Protein AF-A0A5N3WWM7-F1 (afdb_monomer_lite)

Foldseek 3Di:
DLVVLVVVLVVVVCVVDPDDPDQWDWDKDWDDDPDDDTWIWIQTRQFDIDIDTDDDPVCCCPQQHPNVLVSLLSVVCVVPDPVLSVQLVLLVVLCVVLCVVVVCVVVVNGSNNVSVVSSVDGPDPVVLQVSLVSVLVVCVVPPPVLVVQLVVLVVVLVVCVVVSHDRPNSVSSNVSSVVSVVVCVVCVPVPDDDDDPPDVVPPDDDD

Sequence (207 aa):
NVVSMLQEFWESKQQQRAAFPSEGVVVYESLPSPGPPYVSYVTLPGGSCFGNFQGTLDDADDPSTSIGAYHYMLESNMGKTMLEFQELMTIFQLLHWNGSLKALRETKCSRQEVISYYSQYSLDEKMRSHMALDWIMKERESPGILSQELRMALRELEEARKAGQELRFYKEKKEILSLALTQIYSDPDASSPSDDQLSLTALCGYH

Radius of gyration: 19.68 Å; chains: 1; bounding box: 56×41×44 Å

pLDDT: mean 71.53, std 20.69, range [32.94, 97.88]

InterPro domains:
  IPR029270 Limb expression 1 [PF14954] (53-183)
  IPR051436 Autophagy-related EPG5 [PTHR31139] (102-173)

Organism: Muntiacus muntjak (NCBI:txid9888)

Structure (mmCIF, N/CA/C/O backbone):
data_AF-A0A5N3WWM7-F1
#
_entry.id   AF-A0A5N3WWM7-F1
#
loop_
_atom_site.group_PDB
_atom_site.id
_atom_site.type_symbol
_atom_site.label_atom_id
_atom_site.label_alt_id
_atom_site.label_comp_id
_atom_site.label_asym_id
_atom_site.label_entity_id
_atom_site.label_seq_id
_atom_site.pdbx_PDB_ins_code
_atom_site.Cartn_x
_atom_site.Cartn_y
_atom_site.Cartn_z
_atom_site.occupancy
_atom_site.B_iso_or_equiv
_atom_site.auth_seq_id
_atom_site.auth_comp_id
_atom_site.auth_asym_id
_atom_site.auth_atom_id
_atom_site.pdbx_PDB_model_num
ATOM 1 N N . ASN A 1 1 ? -12.058 -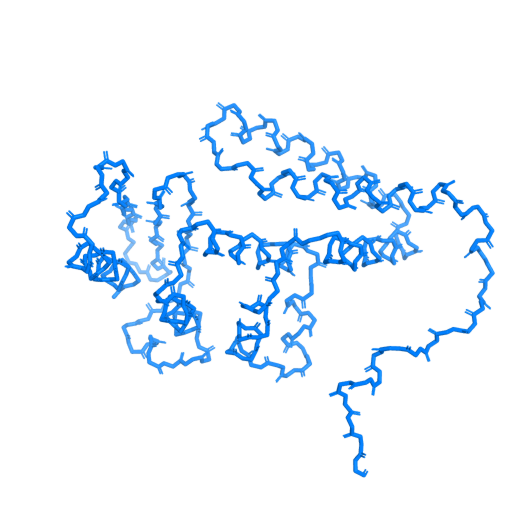13.410 20.175 1.00 45.31 1 ASN A N 1
ATOM 2 C CA . ASN A 1 1 ? -11.862 -13.622 18.719 1.00 45.31 1 ASN A CA 1
ATOM 3 C C . ASN A 1 1 ? -11.835 -12.233 18.083 1.00 45.31 1 ASN A C 1
ATOM 5 O O . ASN A 1 1 ? -12.602 -11.395 18.535 1.00 45.31 1 ASN A O 1
ATOM 9 N N . VAL A 1 2 ? -10.965 -11.977 17.096 1.00 41.69 2 VAL A N 1
ATOM 10 C CA . VAL A 1 2 ? -10.878 -10.725 16.306 1.00 41.69 2 VAL A CA 1
ATOM 11 C C . VAL A 1 2 ? -12.256 -10.202 15.880 1.00 41.69 2 VAL A C 1
ATOM 13 O O . VAL A 1 2 ? -12.504 -9.006 15.963 1.00 41.69 2 VAL A O 1
ATOM 16 N N . VAL A 1 3 ? -13.175 -11.108 15.531 1.00 43.03 3 VAL A N 1
ATOM 17 C CA . VAL A 1 3 ? -14.586 -10.811 15.226 1.00 43.03 3 VAL A CA 1
ATOM 18 C C . VAL A 1 3 ? -15.291 -10.064 16.366 1.00 43.03 3 VAL A C 1
ATOM 20 O O . VAL A 1 3 ? -15.907 -9.032 16.136 1.00 43.03 3 VAL A O 1
ATOM 23 N N . SER A 1 4 ? -15.164 -10.548 17.604 1.00 46.22 4 SER A N 1
ATOM 24 C CA . SER A 1 4 ? -15.784 -9.934 18.785 1.00 46.22 4 SER A CA 1
ATOM 25 C C . SER A 1 4 ? -15.162 -8.577 19.116 1.00 46.22 4 SER A C 1
ATOM 27 O O . SER A 1 4 ? -15.895 -7.634 19.366 1.00 46.22 4 SER A O 1
ATOM 29 N N . MET A 1 5 ? -13.832 -8.449 19.030 1.00 51.53 5 MET A N 1
ATOM 30 C CA . MET A 1 5 ? -13.138 -7.175 19.281 1.00 51.53 5 MET A CA 1
ATOM 31 C C . MET A 1 5 ? -13.519 -6.101 18.259 1.00 51.53 5 MET A C 1
ATOM 33 O O . MET A 1 5 ? -13.744 -4.947 18.610 1.00 51.53 5 MET A O 1
ATOM 37 N N . LEU A 1 6 ? -13.624 -6.475 16.983 1.00 50.16 6 LEU A N 1
ATOM 38 C CA . LEU A 1 6 ? -14.085 -5.565 15.940 1.00 50.16 6 LEU A CA 1
ATOM 39 C C . LEU A 1 6 ? -15.556 -5.202 16.122 1.00 50.16 6 LEU A C 1
ATOM 41 O O . LEU A 1 6 ? -15.932 -4.058 15.877 1.00 50.16 6 LEU A O 1
ATOM 45 N N . GLN A 1 7 ? -16.387 -6.151 16.551 1.00 51.78 7 GLN A N 1
ATOM 46 C CA . GLN A 1 7 ? -17.800 -5.900 16.781 1.00 51.78 7 GLN A CA 1
ATOM 47 C C . GLN A 1 7 ? -17.996 -4.948 17.962 1.00 51.78 7 GLN A C 1
ATOM 49 O O . GLN A 1 7 ? -18.671 -3.938 17.799 1.00 51.78 7 GLN A O 1
ATOM 54 N N . GLU A 1 8 ? -17.304 -5.175 19.075 1.00 56.06 8 GLU A N 1
ATOM 55 C CA . GLU A 1 8 ? -17.278 -4.269 20.227 1.00 56.06 8 GLU A CA 1
ATOM 56 C C . GLU A 1 8 ? -16.712 -2.886 19.864 1.00 56.06 8 GLU A C 1
ATOM 58 O O . GLU A 1 8 ? -17.274 -1.864 20.257 1.00 56.06 8 GLU A O 1
ATOM 63 N N . PHE A 1 9 ? -15.647 -2.816 19.057 1.00 55.66 9 PHE A N 1
ATOM 64 C CA . PHE A 1 9 ? -15.095 -1.551 18.560 1.00 55.66 9 PHE A CA 1
ATOM 65 C C . PHE A 1 9 ? -16.120 -0.765 17.728 1.00 55.66 9 PHE A C 1
ATOM 67 O O . PHE A 1 9 ? -16.287 0.446 17.911 1.00 55.66 9 PHE A O 1
ATOM 74 N N . TRP A 1 10 ? -16.826 -1.444 16.821 1.00 56.84 10 TRP A N 1
ATOM 75 C CA . TRP A 1 10 ? -17.832 -0.820 15.964 1.00 56.84 10 TRP A CA 1
ATOM 76 C C . TRP A 1 10 ? -19.102 -0.432 16.721 1.00 56.84 10 TRP A C 1
ATOM 78 O O . TRP A 1 10 ? -19.627 0.659 16.494 1.00 56.84 10 TRP A O 1
ATOM 88 N N . GLU A 1 11 ? -19.557 -1.261 17.656 1.00 59.88 11 GLU A N 1
ATOM 89 C CA . GLU A 1 11 ? -20.667 -0.955 18.562 1.00 59.88 11 GLU A CA 1
ATOM 90 C C . GLU A 1 11 ? -20.317 0.244 19.460 1.00 59.88 11 GLU A C 1
ATOM 92 O O . GLU A 1 11 ? -21.093 1.195 19.547 1.00 59.88 11 GLU A O 1
ATOM 97 N N . SER A 1 12 ? -19.093 0.301 19.998 1.00 57.66 12 SER A N 1
ATOM 98 C CA . SER A 1 12 ? -18.575 1.442 20.767 1.00 57.66 12 SER A CA 1
ATOM 99 C C . SER A 1 12 ? -18.510 2.733 19.935 1.00 57.66 12 SER A C 1
ATOM 101 O O . SER A 1 12 ? -18.928 3.802 20.392 1.00 57.66 12 SER A O 1
ATOM 103 N N . LYS A 1 13 ? -18.080 2.652 18.666 1.00 53.47 13 LYS A N 1
ATOM 104 C CA . LYS A 1 13 ? -18.124 3.780 17.714 1.00 53.47 13 LYS A CA 1
ATOM 105 C C . LYS A 1 13 ? -19.557 4.236 17.405 1.00 53.47 13 LYS A C 1
ATOM 107 O O . LYS A 1 13 ? -19.764 5.441 17.251 1.00 53.47 13 LYS A O 1
ATOM 112 N N . GLN A 1 14 ? -20.532 3.324 17.323 1.00 53.78 14 GLN A N 1
ATOM 113 C CA . GLN A 1 14 ? -21.950 3.666 17.138 1.00 53.78 14 GLN A CA 1
ATOM 114 C C . GLN A 1 14 ? -22.548 4.320 18.390 1.00 53.78 14 GLN A C 1
ATOM 116 O O . GLN A 1 14 ? -23.220 5.346 18.277 1.00 53.78 14 GLN A O 1
ATOM 121 N N . GLN A 1 15 ? -22.243 3.801 19.584 1.00 56.59 15 GLN A N 1
ATOM 122 C CA . GLN A 1 15 ? -22.695 4.373 20.857 1.00 56.59 15 GLN A CA 1
ATOM 123 C C . GLN A 1 15 ? -22.191 5.811 21.064 1.00 56.59 15 GLN A C 1
ATOM 125 O O . GLN A 1 15 ? -22.886 6.629 21.662 1.00 56.59 15 GLN A O 1
ATOM 130 N N . GLN A 1 16 ? -21.001 6.139 20.544 1.00 57.16 16 GLN A N 1
ATOM 131 C CA . GLN A 1 16 ? -20.407 7.478 20.634 1.00 57.16 16 GLN A CA 1
ATOM 132 C C . GLN A 1 16 ? -20.908 8.472 19.564 1.00 57.16 16 GLN A C 1
ATOM 134 O O . GLN A 1 16 ? -20.625 9.666 19.670 1.00 57.16 16 GLN A O 1
ATOM 139 N N . ARG A 1 17 ? -21.654 8.037 18.534 1.00 46.12 17 ARG A N 1
ATOM 140 C CA . ARG A 1 17 ? -22.133 8.900 17.434 1.00 46.12 17 ARG A CA 1
ATOM 141 C C . ARG A 1 17 ? -23.603 8.645 17.097 1.00 46.12 17 ARG A C 1
ATOM 143 O O . ARG A 1 17 ? -23.929 7.926 16.160 1.00 46.12 17 ARG A O 1
ATOM 150 N N . ALA A 1 18 ? -24.494 9.374 17.761 1.00 42.41 18 ALA A N 1
ATOM 151 C CA . ALA A 1 18 ? -25.922 9.438 17.436 1.00 42.41 18 ALA A CA 1
ATOM 152 C C . ALA A 1 18 ? -26.265 10.186 16.114 1.00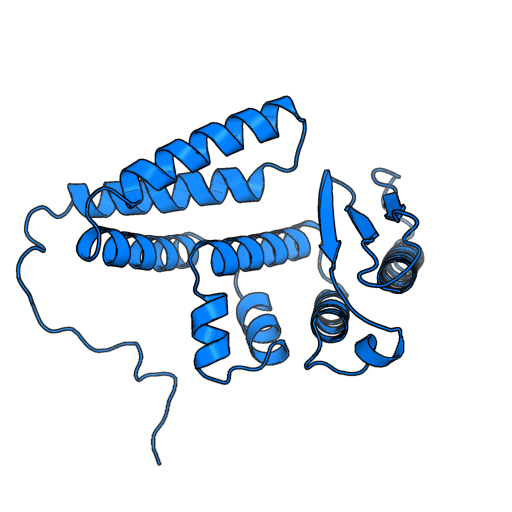 42.41 18 ALA A C 1
ATOM 154 O O . ALA A 1 18 ? -27.336 10.778 16.023 1.00 42.41 18 ALA A O 1
ATOM 155 N N . ALA A 1 19 ? -25.390 10.230 15.093 1.00 40.69 19 ALA A N 1
ATOM 156 C CA . ALA A 1 19 ? -25.634 11.077 13.910 1.00 40.69 19 ALA A CA 1
ATOM 157 C C . ALA A 1 19 ? -24.905 10.688 12.603 1.00 40.69 19 ALA A C 1
ATOM 159 O O . ALA A 1 19 ? -24.470 11.573 11.870 1.00 40.69 19 ALA A O 1
ATOM 160 N N . PHE A 1 20 ? -24.780 9.404 12.259 1.00 39.69 20 PHE A N 1
ATOM 161 C CA . PHE A 1 20 ? -24.487 9.029 10.866 1.00 39.69 20 PHE A CA 1
ATOM 162 C C . PHE A 1 20 ? -25.569 8.070 10.363 1.00 39.69 20 PHE A C 1
ATOM 164 O O . PHE A 1 20 ? -25.796 7.043 11.004 1.00 39.69 20 PHE A O 1
ATOM 171 N N . PRO A 1 21 ? -26.287 8.403 9.274 1.00 38.69 21 PRO A N 1
ATOM 172 C CA . PRO A 1 21 ? -27.286 7.508 8.721 1.00 38.69 21 PRO A CA 1
ATOM 173 C C . PRO A 1 21 ? -26.594 6.239 8.215 1.00 38.69 21 PRO A C 1
ATOM 175 O O . PRO A 1 21 ? -25.541 6.292 7.586 1.00 38.69 21 PRO A O 1
ATOM 178 N N . SER A 1 22 ? -27.200 5.109 8.562 1.00 45.75 22 SER A N 1
ATOM 179 C CA . SER A 1 22 ? -26.831 3.740 8.209 1.00 45.75 22 SER A CA 1
ATOM 180 C C . SER A 1 22 ? -26.354 3.584 6.758 1.00 45.75 22 SER A C 1
ATOM 182 O O . SER A 1 22 ? -27.172 3.407 5.860 1.00 45.75 22 SER A O 1
ATOM 184 N N . GLU A 1 23 ? -25.043 3.508 6.551 1.00 41.09 23 GLU A N 1
ATOM 185 C CA . GLU A 1 23 ? -24.449 2.774 5.432 1.00 41.09 23 GLU A CA 1
ATOM 186 C C . GLU A 1 23 ? -23.206 2.035 5.928 1.00 41.09 23 GLU A C 1
ATOM 188 O O . GLU A 1 23 ? -22.147 2.622 6.143 1.00 41.09 23 GLU A O 1
ATOM 193 N N . GLY A 1 24 ? -23.354 0.724 6.132 1.00 47.50 24 GLY A N 1
ATOM 194 C CA . GLY A 1 24 ? -22.238 -0.175 6.401 1.00 47.50 24 GLY A CA 1
ATOM 195 C C . GLY A 1 24 ? -22.400 -1.007 7.660 1.00 47.50 24 GLY A C 1
ATOM 196 O O . GLY A 1 24 ? -21.911 -0.641 8.726 1.00 47.50 24 GLY A O 1
ATOM 197 N N . VAL A 1 25 ? -23.040 -2.163 7.520 1.00 46.56 25 VAL A N 1
ATOM 198 C CA . VAL A 1 25 ? -22.941 -3.236 8.511 1.00 46.56 25 VAL A CA 1
ATOM 199 C C . VAL A 1 25 ? -21.608 -3.949 8.282 1.00 46.56 25 VAL A C 1
ATOM 201 O O . VAL A 1 25 ? -21.282 -4.291 7.145 1.00 46.56 25 VAL A O 1
ATOM 204 N N . VAL A 1 26 ? -20.825 -4.142 9.343 1.00 44.62 26 VAL A N 1
ATOM 205 C CA . VAL A 1 26 ? -19.618 -4.981 9.302 1.00 44.62 26 VAL A CA 1
ATOM 206 C C . VAL A 1 26 ? -20.070 -6.429 9.139 1.00 44.62 26 VAL A C 1
ATOM 208 O O . VAL A 1 26 ? -20.877 -6.908 9.935 1.00 44.62 26 VAL A O 1
ATOM 211 N N . VAL A 1 27 ? -19.578 -7.117 8.110 1.00 49.47 27 VAL A 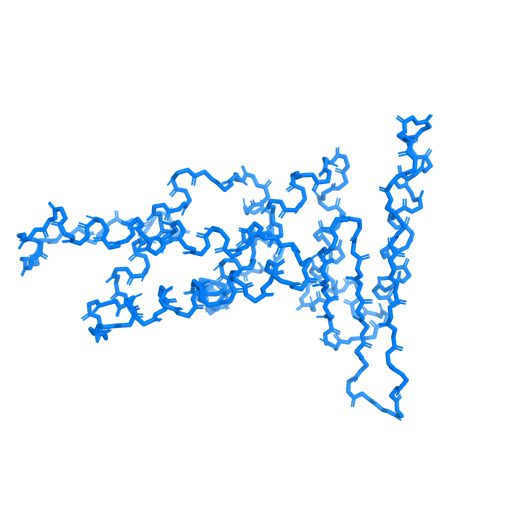N 1
ATOM 212 C CA . VAL A 1 27 ? -19.926 -8.520 7.857 1.00 49.47 27 VAL A CA 1
ATOM 213 C C . VAL A 1 27 ? -18.772 -9.400 8.310 1.00 49.47 27 VAL A C 1
ATOM 215 O O . VAL A 1 27 ? -17.628 -9.204 7.900 1.00 49.47 27 VAL A O 1
ATOM 218 N N . TYR A 1 28 ? -19.086 -10.371 9.161 1.00 47.19 28 TYR A N 1
ATOM 219 C CA . TYR A 1 28 ? -18.141 -11.373 9.632 1.00 47.19 28 TYR A CA 1
ATOM 220 C C . TYR A 1 28 ? -18.452 -12.710 8.978 1.00 47.19 28 TYR A C 1
ATOM 222 O O . TYR A 1 28 ? -19.568 -13.214 9.100 1.00 47.19 28 TYR A O 1
ATOM 230 N N . GLU A 1 29 ? -17.456 -13.298 8.326 1.00 51.28 29 GLU A N 1
ATOM 231 C CA . GLU A 1 29 ? -17.560 -14.634 7.749 1.00 51.28 29 GLU A CA 1
ATOM 232 C C . GLU A 1 29 ? -16.448 -15.509 8.332 1.00 51.28 29 GLU A C 1
ATOM 234 O O . GLU A 1 29 ? -15.259 -15.298 8.086 1.00 51.28 29 GLU A O 1
ATOM 239 N N . SER A 1 30 ? -16.823 -16.474 9.170 1.00 46.44 30 SER A N 1
ATOM 240 C CA . SER A 1 30 ? -15.903 -17.468 9.720 1.00 46.44 30 SER A CA 1
ATOM 241 C C . SER A 1 30 ? -16.110 -18.803 9.013 1.00 46.44 30 SER A C 1
ATOM 243 O O . SER A 1 30 ? -17.233 -19.293 8.894 1.00 46.44 30 SER A O 1
ATOM 245 N N . LEU A 1 31 ? -15.020 -19.412 8.540 1.00 47.72 31 LEU A N 1
ATOM 246 C CA . LEU A 1 31 ? -15.080 -20.768 7.998 1.00 47.72 31 LEU A CA 1
ATOM 247 C C . LEU A 1 31 ? -14.975 -21.772 9.157 1.00 47.72 31 LEU A C 1
ATOM 249 O O . LEU A 1 31 ? -14.022 -21.691 9.941 1.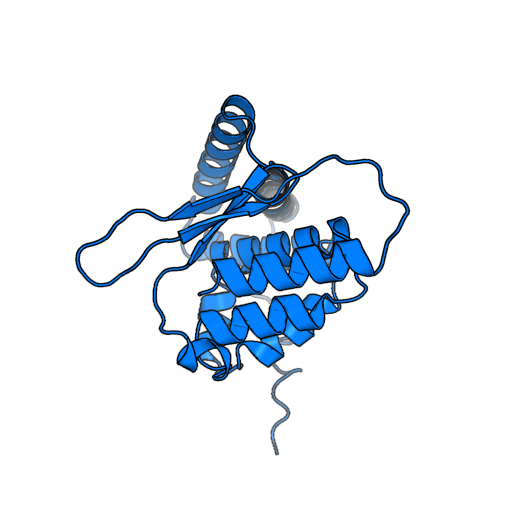00 47.72 31 LEU A O 1
ATOM 253 N N . PRO A 1 32 ? -15.915 -22.725 9.295 1.00 47.56 32 PRO A N 1
ATOM 254 C CA . PRO A 1 32 ? -15.803 -23.769 10.304 1.00 47.56 32 PRO A CA 1
ATOM 255 C C . PRO A 1 32 ? -14.586 -24.650 9.990 1.00 47.56 32 PRO A C 1
ATOM 257 O O . PRO A 1 32 ? -14.548 -25.319 8.959 1.00 47.56 32 PRO A O 1
ATOM 260 N N . SER A 1 33 ? -13.589 -24.650 10.880 1.00 45.69 33 SER A N 1
ATOM 261 C CA . SER A 1 33 ? -12.403 -25.506 10.771 1.00 45.69 33 SER A CA 1
ATOM 262 C C . SER A 1 33 ? -12.342 -26.492 11.945 1.00 45.69 33 SER A C 1
ATOM 264 O O . SER A 1 33 ? -12.460 -26.059 13.093 1.00 45.69 33 SER A O 1
ATOM 266 N N . PRO A 1 34 ? -12.134 -27.801 11.700 1.00 48.28 34 PRO A N 1
ATOM 267 C CA . PRO A 1 34 ? -12.011 -28.820 12.748 1.00 48.28 34 PRO A CA 1
ATOM 268 C C . PRO A 1 34 ? -10.684 -28.748 13.526 1.00 48.28 34 PRO A C 1
ATOM 270 O O . PRO A 1 34 ? -10.484 -29.500 14.476 1.00 48.28 34 PRO A O 1
ATOM 273 N N . GLY A 1 35 ? -9.775 -27.851 13.137 1.00 41.78 35 GLY A N 1
ATOM 274 C CA . GLY A 1 35 ? -8.525 -27.584 13.835 1.00 41.78 35 GLY A CA 1
ATOM 275 C C . GLY A 1 35 ? -7.828 -26.330 13.297 1.00 41.78 35 GLY A C 1
ATOM 276 O O . GLY A 1 35 ? -8.235 -25.785 12.270 1.00 41.78 35 GLY A O 1
ATOM 277 N N . PRO A 1 36 ? -6.794 -25.831 13.985 1.00 47.50 36 PRO A N 1
ATOM 278 C CA . PRO A 1 36 ? -6.050 -24.658 13.540 1.00 47.50 36 PRO A CA 1
ATOM 279 C C . PRO A 1 36 ? -5.414 -24.856 12.144 1.00 47.50 36 PRO A C 1
ATOM 281 O O . PRO A 1 36 ? -5.012 -25.976 11.818 1.00 47.50 36 PRO A O 1
ATOM 284 N N . PRO A 1 37 ? -5.263 -23.775 11.346 1.00 47.66 37 PRO A N 1
ATOM 285 C CA . PRO A 1 37 ? -5.587 -22.385 11.681 1.00 47.66 37 PRO A CA 1
ATOM 286 C C . PRO A 1 37 ? -7.060 -22.019 11.420 1.00 47.66 37 PRO A C 1
ATOM 288 O O . PRO A 1 37 ? -7.631 -22.359 10.387 1.00 47.66 37 PRO A O 1
ATOM 291 N N . TYR A 1 38 ? -7.662 -21.271 12.349 1.00 51.12 38 TYR A N 1
ATOM 292 C CA . TYR A 1 38 ? -8.987 -20.672 12.167 1.00 51.12 38 TYR A CA 1
ATOM 293 C C . TYR A 1 38 ? -8.870 -19.419 11.296 1.00 51.12 38 TYR A C 1
ATOM 295 O O . TYR A 1 38 ? -8.035 -18.557 11.574 1.00 51.12 38 TYR A O 1
ATOM 303 N N . VAL A 1 39 ? -9.708 -19.319 10.263 1.00 50.03 39 VAL A N 1
ATOM 304 C CA . VAL A 1 39 ? -9.751 -18.171 9.347 1.00 50.03 39 VAL A CA 1
ATOM 305 C C . VAL A 1 39 ? -11.057 -17.424 9.574 1.00 50.03 39 VAL A C 1
ATOM 307 O O . VAL A 1 39 ? -12.141 -18.003 9.486 1.00 50.03 39 VAL A O 1
ATOM 310 N N . SER A 1 40 ? -10.957 -16.141 9.912 1.00 47.69 40 SER A N 1
ATOM 311 C CA . SER A 1 40 ? -12.104 -15.235 10.015 1.00 47.69 40 SER A CA 1
ATOM 312 C C . SER A 1 40 ? -11.885 -14.067 9.071 1.00 47.69 40 SER A C 1
ATOM 314 O O . SER A 1 40 ? -10.856 -13.394 9.152 1.00 47.69 40 SER A O 1
ATOM 316 N N . TYR A 1 41 ? -12.845 -13.855 8.179 1.00 50.03 41 TYR A N 1
ATOM 317 C CA . TYR A 1 41 ? -12.899 -12.720 7.277 1.00 50.03 41 TYR A CA 1
ATOM 318 C C . TYR A 1 41 ? -13.765 -11.631 7.898 1.00 50.03 41 TYR A C 1
ATOM 320 O O . TYR A 1 41 ? -14.852 -11.890 8.420 1.00 50.03 41 TYR A O 1
ATOM 328 N N . VAL A 1 42 ? -13.264 -10.404 7.842 1.00 51.19 42 VAL A N 1
ATOM 329 C CA . VAL A 1 42 ? -13.976 -9.208 8.279 1.00 51.19 42 VAL A CA 1
ATOM 330 C C . VAL A 1 42 ? -14.113 -8.311 7.067 1.00 51.19 42 VAL A C 1
ATOM 332 O O . VAL A 1 42 ? -13.107 -7.832 6.541 1.00 51.19 42 VAL A O 1
ATOM 335 N N . THR A 1 43 ? -15.345 -8.055 6.650 1.00 50.62 43 THR A N 1
ATOM 336 C CA . THR A 1 43 ? -15.664 -7.057 5.634 1.00 50.62 43 THR A CA 1
ATOM 337 C C . THR A 1 43 ? -16.128 -5.784 6.325 1.00 50.62 43 THR A C 1
ATOM 339 O O . THR A 1 43 ? -17.196 -5.737 6.939 1.00 50.62 43 THR A O 1
ATOM 342 N N . LEU A 1 44 ? -15.307 -4.741 6.231 1.00 50.16 44 LEU A N 1
ATOM 343 C CA . LEU A 1 44 ? -15.633 -3.412 6.734 1.00 50.16 44 LEU A CA 1
ATOM 344 C C . LEU A 1 44 ? -16.616 -2.690 5.790 1.00 50.16 44 LEU A C 1
ATOM 346 O O . LEU A 1 44 ? -16.622 -2.950 4.580 1.00 50.16 44 LEU A O 1
ATOM 350 N N . PRO A 1 45 ? -17.390 -1.716 6.305 1.00 39.53 45 PRO A N 1
ATOM 351 C CA . PRO A 1 45 ? -18.123 -0.748 5.491 1.00 39.53 45 PRO A CA 1
ATOM 352 C C . PRO A 1 45 ? -17.241 -0.141 4.391 1.00 39.53 45 PRO A C 1
ATOM 354 O O . PRO A 1 45 ? -16.186 0.428 4.678 1.00 39.53 45 PRO A O 1
ATOM 357 N N . GLY A 1 46 ? -17.658 -0.276 3.128 1.00 46.25 46 GLY A N 1
ATOM 358 C CA . GLY A 1 46 ? -16.866 0.143 1.962 1.00 46.25 46 GLY A CA 1
ATOM 359 C C . GLY A 1 46 ? -16.037 -0.966 1.296 1.00 46.25 46 GLY A C 1
ATOM 360 O O . GLY A 1 46 ? -15.266 -0.669 0.389 1.00 46.25 46 GLY A O 1
ATOM 361 N N . GLY A 1 47 ? -16.204 -2.230 1.705 1.00 42.69 47 GLY A N 1
ATOM 362 C CA . GLY A 1 47 ? -15.731 -3.400 0.950 1.00 42.69 47 GLY A CA 1
ATOM 363 C C . GLY A 1 47 ? -14.287 -3.831 1.223 1.00 42.69 47 GLY A C 1
ATOM 364 O O . GLY A 1 47 ? -13.772 -4.702 0.526 1.00 42.69 47 GLY A O 1
ATOM 365 N N . SER A 1 48 ? -13.617 -3.251 2.223 1.00 46.09 48 SER A N 1
ATOM 366 C CA . SER A 1 48 ? -12.294 -3.718 2.652 1.00 46.09 48 SER A CA 1
ATOM 367 C C . SER A 1 48 ? -12.434 -5.031 3.425 1.00 46.09 48 SER A C 1
ATOM 369 O O . SER A 1 48 ? -13.030 -5.048 4.502 1.00 46.09 48 SER A O 1
ATOM 371 N N . CYS A 1 49 ? -11.886 -6.117 2.879 1.00 40.41 49 CYS A N 1
ATOM 372 C CA . CYS A 1 49 ? -11.887 -7.440 3.500 1.00 40.41 49 CYS A CA 1
ATOM 373 C C . CYS A 1 49 ? -10.499 -7.771 4.050 1.00 40.41 49 CYS A C 1
ATOM 375 O O . CYS A 1 49 ? -9.514 -7.701 3.316 1.00 40.41 49 CYS A O 1
ATOM 377 N N . PHE A 1 50 ? -10.423 -8.192 5.311 1.00 54.41 50 PHE A N 1
ATOM 378 C CA . PHE A 1 50 ? -9.182 -8.688 5.904 1.00 54.41 50 PHE A CA 1
ATOM 379 C C . PHE A 1 50 ? -9.414 -10.057 6.538 1.00 54.41 50 PHE A C 1
ATOM 381 O O . PHE A 1 50 ? -10.431 -10.279 7.194 1.00 54.41 50 PHE A O 1
ATOM 388 N N . GLY A 1 51 ? -8.474 -10.976 6.320 1.00 42.28 51 GLY A N 1
ATOM 389 C CA . GLY A 1 51 ? -8.438 -12.284 6.965 1.00 42.28 51 GLY A CA 1
ATOM 390 C C . GLY A 1 51 ? -7.223 -12.360 7.877 1.00 42.28 51 GLY A C 1
ATOM 391 O O . GLY A 1 51 ? -6.108 -12.123 7.414 1.00 42.28 51 GLY A O 1
ATOM 392 N N . ASN A 1 52 ? -7.424 -12.673 9.157 1.00 47.81 52 ASN A N 1
ATOM 393 C CA . ASN A 1 52 ? -6.306 -12.944 10.056 1.00 47.81 52 ASN A CA 1
ATOM 394 C C . ASN A 1 52 ? -6.105 -14.453 10.191 1.00 47.81 52 ASN A C 1
ATOM 396 O O . ASN A 1 52 ? -7.058 -15.201 10.413 1.00 47.81 52 ASN A O 1
ATOM 400 N N . PHE A 1 53 ? -4.852 -14.879 10.072 1.00 48.84 53 PHE A N 1
ATOM 401 C CA . PHE A 1 53 ? -4.436 -16.242 10.344 1.00 48.84 53 PHE A CA 1
ATOM 402 C C . PHE A 1 53 ? -3.728 -16.234 11.696 1.00 48.84 53 PHE A C 1
ATOM 404 O O . PHE A 1 53 ? -2.739 -15.524 11.868 1.00 48.84 53 PHE A O 1
ATOM 411 N N . GLN A 1 54 ? -4.224 -17.081 12.603 1.00 47.69 54 GLN A N 1
ATOM 412 C CA . GLN A 1 54 ? -3.546 -17.528 13.826 1.00 47.69 54 GLN A CA 1
ATOM 413 C C . GLN A 1 54 ? -3.716 -16.635 15.073 1.00 47.69 54 GLN A C 1
ATOM 415 O O . GLN A 1 54 ? -3.170 -15.540 15.155 1.00 47.69 54 GLN A O 1
ATOM 420 N N . GLY A 1 55 ? -4.446 -17.165 16.064 1.00 47.59 55 GLY A N 1
ATOM 421 C CA . GLY A 1 55 ? -4.260 -16.835 17.482 1.00 47.59 55 GLY A CA 1
ATOM 422 C C . GLY A 1 55 ? -5.461 -17.147 18.392 1.00 47.59 55 GLY A C 1
ATOM 423 O O . GLY A 1 55 ? -6.600 -17.278 17.929 1.00 47.59 55 GLY A O 1
ATOM 424 N N . THR A 1 56 ? -5.181 -17.344 19.681 1.00 52.97 56 THR A N 1
ATOM 425 C CA . THR A 1 56 ? -6.150 -17.548 20.775 1.00 52.97 56 THR A CA 1
ATOM 426 C C . THR A 1 56 ? -6.584 -16.200 21.372 1.00 52.97 56 THR A C 1
ATOM 428 O O . THR A 1 56 ? -6.115 -15.149 20.947 1.00 52.97 56 THR A O 1
ATOM 431 N N . LEU A 1 57 ? -7.547 -16.185 22.306 1.00 52.94 57 LEU A N 1
ATOM 432 C CA . LEU A 1 57 ? -7.998 -14.930 22.935 1.00 52.94 57 LEU A CA 1
ATOM 433 C C . LEU A 1 57 ? -6.867 -14.241 23.719 1.00 52.94 57 LEU A C 1
ATOM 435 O O . LEU A 1 57 ? -6.764 -13.023 23.661 1.00 52.94 57 LEU A O 1
ATOM 439 N N . ASP A 1 58 ? -6.011 -15.034 24.368 1.00 58.41 58 ASP A N 1
ATOM 440 C CA . ASP A 1 58 ? -4.879 -14.561 25.175 1.00 58.41 58 ASP A CA 1
ATOM 441 C C . ASP A 1 58 ? -3.815 -13.839 24.329 1.00 58.41 58 ASP A C 1
ATOM 443 O O . ASP A 1 58 ? -3.095 -12.979 24.828 1.00 58.41 58 ASP A O 1
ATOM 447 N N . ASP A 1 59 ? -3.751 -14.131 23.024 1.00 61.41 59 ASP A N 1
ATOM 448 C CA . ASP A 1 59 ? -2.820 -13.478 22.100 1.00 61.41 59 ASP A CA 1
ATOM 449 C C . ASP A 1 59 ? -3.174 -11.998 21.868 1.00 61.41 59 ASP A C 1
ATOM 451 O O . ASP A 1 59 ? -2.326 -11.236 21.411 1.00 61.41 59 ASP A O 1
ATOM 455 N N . ALA A 1 60 ? -4.407 -11.566 22.159 1.00 60.31 60 ALA A N 1
ATOM 456 C CA . ALA A 1 60 ? -4.825 -10.173 21.980 1.00 60.31 60 ALA A CA 1
ATOM 457 C C . ALA A 1 60 ? -4.138 -9.206 22.955 1.00 60.31 60 ALA A C 1
ATOM 459 O O . ALA A 1 60 ? -3.891 -8.057 22.588 1.00 60.31 60 ALA A O 1
ATOM 460 N N . ASP A 1 61 ? -3.780 -9.687 24.146 1.00 67.06 61 ASP A N 1
ATOM 461 C CA . ASP A 1 61 ? -3.082 -8.896 25.164 1.00 67.06 61 ASP A CA 1
ATOM 462 C C . ASP A 1 61 ? -1.561 -8.859 24.933 1.00 67.06 61 ASP A C 1
ATOM 464 O O . ASP A 1 61 ? -0.858 -8.042 25.531 1.00 67.06 61 ASP A O 1
ATOM 468 N N . ASP A 1 62 ? -1.036 -9.712 24.044 1.00 70.88 62 ASP A N 1
ATOM 469 C CA . ASP A 1 62 ? 0.376 -9.730 23.672 1.00 70.88 62 ASP A CA 1
ATOM 470 C C . ASP A 1 62 ? 0.624 -8.928 22.375 1.00 70.88 62 ASP A C 1
ATOM 472 O O . ASP A 1 62 ? 0.333 -9.399 21.267 1.00 70.88 62 ASP A O 1
ATOM 476 N N . PRO A 1 63 ? 1.243 -7.735 22.458 1.00 66.50 63 PRO A N 1
ATOM 477 C CA . PRO A 1 63 ? 1.516 -6.892 21.294 1.00 66.50 63 PRO A CA 1
ATOM 478 C C . PRO A 1 63 ? 2.555 -7.471 20.322 1.00 66.50 63 PRO A C 1
ATOM 480 O O . PRO A 1 63 ? 2.744 -6.939 19.221 1.00 66.50 63 PRO A O 1
ATOM 483 N N . SER A 1 64 ? 3.235 -8.557 20.698 1.00 69.25 64 SER A N 1
ATOM 484 C CA . SER A 1 64 ? 4.141 -9.300 19.824 1.00 69.25 64 SER A CA 1
ATOM 485 C C . SER A 1 64 ? 3.404 -10.249 18.866 1.00 69.25 64 SER A C 1
ATOM 487 O O . SER A 1 64 ? 3.973 -10.666 17.847 1.00 69.25 64 SER A O 1
ATOM 489 N N . THR A 1 65 ? 2.117 -10.535 19.102 1.00 73.44 65 THR A N 1
ATOM 490 C CA . THR A 1 65 ? 1.275 -11.372 18.231 1.00 73.44 65 THR A CA 1
ATOM 491 C C . THR A 1 65 ? 0.588 -10.546 17.141 1.00 73.44 65 THR A C 1
ATOM 493 O O . THR A 1 65 ? 0.615 -9.311 17.136 1.00 73.44 65 THR A O 1
ATOM 496 N N . SER A 1 66 ? 0.097 -11.211 16.089 1.00 68.88 66 SER A N 1
ATOM 497 C CA . SER A 1 66 ? -0.585 -10.521 14.982 1.00 68.88 66 SER A CA 1
ATOM 498 C C . SER A 1 66 ? -1.916 -9.949 15.462 1.00 68.88 66 SER A C 1
ATOM 500 O O . SER A 1 66 ? -2.301 -8.858 15.047 1.00 68.88 66 SER A O 1
ATOM 502 N N . ILE A 1 67 ? -2.568 -10.664 16.383 1.00 69.00 67 ILE A N 1
ATOM 503 C CA . ILE A 1 67 ? -3.819 -10.266 17.018 1.00 69.00 67 ILE A CA 1
ATOM 504 C C . ILE A 1 67 ? -3.606 -9.046 17.915 1.00 69.00 67 ILE A C 1
ATOM 506 O O . ILE A 1 67 ? -4.310 -8.058 17.728 1.00 69.00 67 ILE A O 1
ATOM 510 N N . GLY A 1 68 ? -2.626 -9.063 18.821 1.00 72.12 68 GLY A N 1
ATOM 511 C CA . GLY A 1 68 ? -2.367 -7.933 19.716 1.00 72.12 68 GLY A CA 1
ATOM 512 C C . GLY A 1 68 ? -1.875 -6.684 18.984 1.00 72.12 68 GLY A C 1
ATOM 513 O O . GLY A 1 68 ? -2.289 -5.571 19.301 1.00 72.12 68 GLY A O 1
ATOM 514 N N . ALA A 1 69 ? -1.087 -6.841 17.914 1.00 75.81 69 ALA A N 1
ATOM 515 C CA . ALA A 1 69 ? -0.724 -5.711 17.055 1.00 75.81 69 ALA A CA 1
ATOM 516 C C . ALA A 1 69 ? -1.949 -5.091 16.360 1.00 75.81 69 ALA A C 1
ATOM 518 O O . ALA A 1 69 ? -2.037 -3.871 16.225 1.00 75.81 69 ALA A O 1
ATOM 519 N N . TYR A 1 70 ? -2.905 -5.919 15.931 1.00 75.31 70 TYR A N 1
ATOM 520 C CA . TYR A 1 70 ? -4.141 -5.444 15.317 1.00 75.31 70 TYR A CA 1
ATOM 521 C C . TYR A 1 70 ? -5.081 -4.790 16.336 1.00 75.31 70 TYR A C 1
ATOM 523 O O . TYR A 1 70 ? -5.644 -3.737 16.052 1.00 75.31 70 TYR A O 1
ATOM 531 N N . HIS A 1 71 ? -5.196 -5.358 17.538 1.00 76.56 71 HIS A N 1
ATOM 532 C CA . HIS A 1 71 ? -5.923 -4.746 18.649 1.00 76.56 71 HIS A CA 1
ATOM 533 C C . HIS A 1 71 ? -5.378 -3.343 18.953 1.00 76.56 71 HIS A C 1
ATOM 535 O O . HIS A 1 71 ? -6.116 -2.362 18.875 1.00 76.56 71 HIS A O 1
ATOM 541 N N . TYR A 1 72 ? -4.059 -3.227 19.133 1.00 80.88 72 TYR A N 1
ATOM 542 C CA . TYR A 1 72 ? -3.378 -1.944 19.317 1.00 80.88 72 TYR A CA 1
ATOM 543 C C . TYR A 1 72 ? -3.624 -0.966 18.156 1.00 80.88 72 TYR A C 1
ATOM 545 O O . TYR A 1 72 ? -3.794 0.235 18.371 1.00 80.88 72 TYR A O 1
ATOM 553 N N . MET A 1 73 ? -3.665 -1.460 16.915 1.00 83.69 73 MET A N 1
ATOM 554 C CA . MET A 1 73 ? -3.977 -0.644 15.741 1.00 83.69 73 MET A CA 1
ATOM 555 C C . MET A 1 73 ? -5.404 -0.089 15.793 1.00 83.69 73 MET A C 1
ATOM 557 O O . MET A 1 73 ? -5.599 1.087 15.491 1.00 83.69 73 MET A O 1
ATOM 561 N N . LEU A 1 74 ? -6.395 -0.892 16.183 1.00 82.25 74 LEU A N 1
ATOM 562 C CA . LEU A 1 74 ? -7.777 -0.427 16.335 1.00 82.25 74 LEU A CA 1
ATOM 563 C C . LEU A 1 74 ? -7.890 0.619 17.451 1.00 82.25 74 LEU A C 1
ATOM 565 O O . LEU A 1 74 ? -8.439 1.698 17.220 1.00 82.25 74 LEU A O 1
ATOM 569 N N . GLU A 1 75 ? -7.306 0.346 18.620 1.00 81.62 75 GLU A N 1
ATOM 570 C CA . GLU A 1 75 ? -7.289 1.273 19.758 1.00 81.62 75 GLU A CA 1
ATOM 571 C C . GLU A 1 75 ? -6.621 2.609 19.402 1.00 81.62 75 GLU A C 1
ATOM 573 O O . GLU A 1 75 ? -7.181 3.678 19.643 1.00 81.62 75 GLU A O 1
ATOM 578 N N . SER A 1 76 ? -5.469 2.568 18.729 1.00 82.06 76 SER A N 1
ATOM 579 C CA . SER A 1 76 ? -4.709 3.765 18.328 1.00 82.06 76 SER A CA 1
ATOM 580 C C . SER A 1 76 ? -5.419 4.630 17.277 1.00 82.06 76 SER A C 1
ATOM 582 O O . SER A 1 76 ? -5.021 5.769 17.024 1.00 82.06 76 SER A O 1
ATOM 584 N N . ASN A 1 77 ? -6.470 4.106 16.644 1.00 81.44 77 ASN A N 1
ATOM 585 C CA . ASN A 1 77 ? -7.308 4.836 15.694 1.00 81.44 77 ASN A CA 1
ATOM 586 C C . ASN A 1 77 ? -8.693 5.187 16.270 1.00 81.44 77 ASN A C 1
ATOM 588 O O . ASN A 1 77 ? -9.563 5.706 15.555 1.00 81.44 77 ASN A O 1
ATOM 592 N N . MET A 1 78 ? -8.907 4.987 17.576 1.00 80.31 78 MET A N 1
ATOM 593 C CA . MET A 1 78 ? -10.044 5.583 18.274 1.00 80.31 78 MET A CA 1
ATOM 594 C C . MET A 1 78 ? -10.037 7.107 18.088 1.00 80.31 78 MET A C 1
ATOM 596 O O . MET A 1 78 ? -8.999 7.757 18.045 1.00 80.31 78 MET A O 1
ATOM 600 N N . GLY A 1 79 ? -11.221 7.689 17.892 1.00 79.31 79 GLY A N 1
ATOM 601 C CA . GLY A 1 79 ? -11.360 9.114 17.563 1.00 79.31 79 GLY A CA 1
ATOM 602 C C . GLY A 1 79 ? -11.085 9.500 16.099 1.00 79.31 79 GLY A C 1
ATOM 603 O O . GLY A 1 79 ? -11.674 10.478 15.646 1.00 79.31 79 GLY A O 1
ATOM 604 N N . LYS A 1 80 ? -10.325 8.713 15.321 1.00 80.44 80 LYS A N 1
ATOM 605 C CA . LYS A 1 80 ? -10.105 8.984 13.886 1.00 80.44 80 LYS A CA 1
ATOM 606 C C . LYS A 1 80 ? -11.320 8.638 13.018 1.00 80.44 80 LYS A C 1
ATOM 608 O O . LYS A 1 80 ? -12.200 7.853 13.406 1.00 80.44 80 LYS A O 1
ATOM 613 N N . THR A 1 81 ? -11.389 9.248 11.842 1.00 81.31 81 THR A N 1
ATOM 614 C CA . THR A 1 81 ? -12.374 8.966 10.795 1.00 81.31 81 THR A CA 1
ATOM 615 C C . THR A 1 81 ? -12.096 7.624 10.115 1.00 81.31 81 THR A C 1
ATOM 617 O O . THR A 1 81 ? -10.980 7.108 10.130 1.00 81.31 81 THR A O 1
ATOM 620 N N . MET A 1 82 ? -13.125 7.058 9.475 1.00 80.06 82 MET A N 1
ATOM 621 C CA . MET A 1 82 ? -12.970 5.839 8.674 1.00 80.06 82 MET A CA 1
ATOM 622 C C . MET A 1 82 ? -11.957 6.030 7.538 1.00 80.06 82 MET A C 1
ATOM 624 O O . MET A 1 82 ? -11.204 5.112 7.241 1.00 80.06 82 MET A O 1
ATOM 628 N N . LEU A 1 83 ? -11.923 7.214 6.916 1.00 79.94 83 LEU A N 1
ATOM 629 C CA . LEU A 1 83 ? -10.992 7.497 5.824 1.00 79.94 83 LEU A CA 1
ATOM 630 C C . LEU A 1 83 ? -9.542 7.496 6.307 1.00 79.94 83 LEU A C 1
ATOM 632 O O . LEU A 1 83 ? -8.725 6.837 5.677 1.00 79.94 83 LEU A O 1
ATOM 636 N N . GLU A 1 84 ? -9.248 8.139 7.440 1.00 82.25 84 GLU A N 1
ATOM 637 C CA . GLU A 1 84 ? -7.908 8.112 8.051 1.00 82.25 84 GLU A CA 1
ATOM 638 C C . GLU A 1 84 ? -7.489 6.683 8.419 1.00 82.25 84 GLU A C 1
ATOM 640 O O . GLU A 1 84 ? -6.361 6.270 8.159 1.00 82.25 84 GLU A O 1
ATOM 645 N N . PHE A 1 85 ? -8.407 5.891 8.983 1.00 83.56 85 PHE A N 1
ATOM 646 C CA . PHE A 1 85 ? -8.117 4.494 9.296 1.00 83.56 85 PHE A CA 1
ATOM 647 C C . PHE A 1 85 ? -7.839 3.672 8.032 1.00 83.56 85 PHE A C 1
ATOM 649 O O . PHE A 1 85 ? -6.876 2.914 7.972 1.00 83.56 85 PHE A O 1
ATOM 656 N N . GLN A 1 86 ? -8.659 3.826 6.995 1.00 82.62 86 GLN A N 1
ATOM 657 C CA . GLN A 1 86 ? -8.470 3.108 5.740 1.00 82.62 86 GLN A CA 1
ATOM 658 C C . GLN A 1 86 ? -7.208 3.556 4.987 1.00 82.62 86 GLN A C 1
ATOM 660 O O . GLN A 1 86 ? -6.578 2.738 4.319 1.00 82.62 86 GLN A O 1
ATOM 665 N N . GLU A 1 87 ? -6.821 4.826 5.093 1.00 87.06 87 GLU A N 1
ATOM 666 C CA . GLU A 1 87 ? -5.548 5.330 4.578 1.00 87.06 87 GLU A CA 1
ATOM 667 C C . GLU A 1 87 ? -4.374 4.644 5.284 1.00 87.06 87 GLU A C 1
ATOM 669 O O . GLU A 1 87 ? -3.505 4.089 4.612 1.00 87.06 87 GLU A O 1
ATOM 674 N N . LEU A 1 88 ? -4.407 4.550 6.617 1.00 89.62 88 LEU A N 1
ATOM 675 C CA . LEU A 1 88 ? -3.410 3.802 7.386 1.00 89.62 88 LEU A CA 1
ATOM 676 C C . LEU A 1 88 ? -3.352 2.327 6.967 1.00 89.62 88 LEU A C 1
ATOM 678 O O . LEU A 1 88 ? -2.269 1.789 6.737 1.00 89.62 88 LEU A O 1
ATOM 682 N N . MET A 1 89 ? -4.506 1.674 6.805 1.00 86.44 89 MET A N 1
ATOM 683 C CA . MET A 1 89 ? -4.560 0.295 6.309 1.00 86.44 89 MET A CA 1
ATOM 684 C C . MET A 1 89 ? -3.921 0.166 4.922 1.00 86.44 89 MET A C 1
ATOM 686 O O . MET A 1 89 ? -3.179 -0.785 4.678 1.00 86.44 89 MET A O 1
ATOM 690 N N . THR A 1 90 ? -4.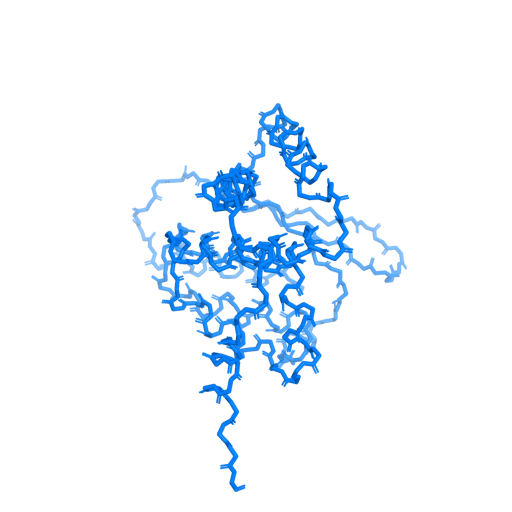153 1.142 4.042 1.00 89.88 90 THR A N 1
ATOM 691 C CA . THR A 1 90 ? -3.562 1.177 2.698 1.00 89.88 90 THR A CA 1
ATOM 692 C C . THR A 1 90 ? -2.041 1.329 2.771 1.00 89.88 90 THR A C 1
ATOM 694 O O . THR A 1 90 ? -1.327 0.597 2.087 1.00 89.88 90 THR A O 1
ATOM 697 N N . ILE A 1 91 ? -1.524 2.199 3.648 1.00 91.62 91 ILE A N 1
ATOM 698 C CA . ILE A 1 91 ? -0.080 2.339 3.900 1.00 91.62 91 ILE A CA 1
ATOM 699 C C . ILE A 1 91 ? 0.515 0.992 4.324 1.00 91.62 91 ILE A C 1
ATOM 701 O O . ILE A 1 91 ? 1.498 0.542 3.741 1.00 91.62 91 ILE A O 1
ATOM 705 N N . PHE A 1 92 ? -0.101 0.298 5.285 1.00 89.19 92 PHE A N 1
ATOM 706 C CA . PHE A 1 92 ? 0.382 -1.009 5.740 1.00 89.19 92 PHE A CA 1
ATOM 707 C C . PHE A 1 92 ? 0.352 -2.081 4.645 1.00 89.19 92 PHE A C 1
ATOM 709 O O . PHE A 1 92 ? 1.293 -2.872 4.544 1.00 89.19 92 PHE A O 1
ATOM 716 N N . GLN A 1 93 ? -0.679 -2.099 3.796 1.00 89.19 93 GLN A N 1
ATOM 717 C CA . GLN A 1 93 ? -0.735 -2.991 2.634 1.00 89.19 93 GLN A CA 1
ATOM 718 C C . GLN A 1 93 ? 0.395 -2.694 1.637 1.00 89.19 93 GLN A C 1
ATOM 720 O O . GLN A 1 93 ? 1.025 -3.624 1.131 1.00 89.19 93 GLN A O 1
ATOM 725 N N . LEU A 1 94 ? 0.700 -1.417 1.388 1.00 91.06 94 LEU A N 1
ATOM 726 C CA . LEU A 1 94 ? 1.788 -1.004 0.499 1.00 91.06 94 LEU A CA 1
ATOM 727 C C . LEU A 1 94 ? 3.169 -1.347 1.069 1.00 91.06 94 LEU A C 1
ATOM 729 O O . LEU A 1 94 ? 3.992 -1.897 0.342 1.00 91.06 94 LEU A O 1
ATOM 733 N N . LEU A 1 95 ? 3.398 -1.106 2.365 1.00 86.88 95 LEU A N 1
ATOM 734 C CA . LEU A 1 95 ? 4.638 -1.477 3.061 1.00 86.88 95 LEU A CA 1
ATOM 735 C C . LEU A 1 95 ? 4.846 -2.996 3.115 1.00 86.88 95 LEU A C 1
ATOM 737 O O . LEU A 1 95 ? 5.973 -3.494 3.169 1.00 86.88 95 LEU A O 1
ATOM 741 N N . HIS A 1 96 ? 3.756 -3.763 3.167 1.00 84.25 96 HIS A N 1
ATOM 742 C CA . HIS A 1 96 ? 3.827 -5.212 3.041 1.00 84.25 96 HIS A CA 1
ATOM 743 C C . HIS A 1 96 ? 4.246 -5.606 1.622 1.00 84.25 96 HIS A C 1
ATOM 745 O O . HIS A 1 96 ? 5.165 -6.403 1.445 1.00 84.25 96 HIS A O 1
ATOM 751 N N . TRP A 1 97 ? 3.591 -5.017 0.620 1.00 91.25 97 TRP A N 1
ATOM 752 C CA . TRP A 1 97 ? 3.798 -5.306 -0.795 1.00 91.25 97 TRP A CA 1
ATOM 753 C C . TRP A 1 97 ? 5.202 -4.935 -1.295 1.00 91.25 97 TRP A C 1
ATOM 755 O O . TRP A 1 97 ? 5.844 -5.745 -1.964 1.00 91.25 97 TRP A O 1
ATOM 765 N N . ASN A 1 98 ? 5.728 -3.757 -0.946 1.00 87.25 98 ASN A N 1
ATOM 766 C CA . ASN A 1 98 ? 7.088 -3.365 -1.326 1.00 87.25 98 ASN A CA 1
ATOM 767 C C . ASN A 1 98 ? 8.170 -4.064 -0.470 1.00 87.25 98 ASN A C 1
ATOM 769 O O . ASN A 1 98 ? 9.350 -3.988 -0.807 1.00 87.25 98 ASN A O 1
ATOM 773 N N . GLY A 1 99 ? 7.792 -4.787 0.588 1.00 83.94 99 GLY A N 1
ATOM 774 C CA . GLY A 1 99 ? 8.706 -5.525 1.458 1.00 83.94 99 GLY A CA 1
ATOM 775 C C . GLY A 1 99 ? 9.306 -4.713 2.610 1.00 83.94 99 GLY A C 1
ATOM 776 O O . GLY A 1 99 ? 10.036 -5.293 3.417 1.00 83.94 99 GLY A O 1
ATOM 777 N N . SER A 1 100 ? 8.973 -3.428 2.765 1.00 85.88 100 SER A N 1
ATOM 778 C CA . SER A 1 100 ? 9.472 -2.598 3.871 1.00 85.88 100 SER A CA 1
ATOM 779 C C . SER A 1 100 ? 9.076 -3.157 5.241 1.00 85.88 100 SER A C 1
ATOM 781 O O . SER A 1 100 ? 9.891 -3.139 6.159 1.00 85.88 100 SER A O 1
ATOM 783 N N . LEU A 1 101 ? 7.878 -3.743 5.402 1.00 82.62 101 LEU A N 1
ATOM 784 C CA . LEU A 1 101 ? 7.504 -4.397 6.670 1.00 82.62 101 LEU A CA 1
ATOM 785 C C . LEU A 1 101 ? 8.402 -5.592 7.006 1.00 82.62 101 LEU A C 1
ATOM 787 O O . LEU A 1 101 ? 8.662 -5.859 8.180 1.00 82.62 101 LEU A O 1
ATOM 791 N N . LYS A 1 102 ? 8.864 -6.333 5.991 1.00 79.81 102 LYS A N 1
ATOM 792 C CA . LYS A 1 102 ? 9.798 -7.444 6.198 1.00 79.81 102 LYS A CA 1
ATOM 793 C C . LYS A 1 102 ? 11.149 -6.909 6.675 1.00 79.81 102 LYS A C 1
ATOM 795 O O . LYS A 1 102 ? 11.660 -7.428 7.662 1.00 79.81 102 LYS A O 1
ATOM 800 N N . ALA A 1 103 ? 11.660 -5.855 6.037 1.00 77.44 103 ALA A N 1
ATOM 801 C CA . ALA A 1 103 ? 12.905 -5.202 6.438 1.00 77.44 103 ALA A CA 1
ATOM 802 C C . ALA A 1 103 ? 12.825 -4.640 7.871 1.00 77.44 103 ALA A C 1
ATOM 804 O O . ALA A 1 103 ? 13.694 -4.923 8.689 1.00 77.44 103 ALA A O 1
ATOM 805 N N . LEU A 1 104 ? 11.733 -3.949 8.222 1.00 80.06 104 LEU A N 1
ATOM 806 C CA . LEU A 1 104 ? 11.510 -3.399 9.570 1.00 80.06 104 LEU A CA 1
ATOM 807 C C . LEU A 1 104 ? 11.457 -4.480 10.661 1.00 80.06 104 LEU A C 1
ATOM 809 O O . LEU A 1 104 ? 11.918 -4.281 11.786 1.00 80.06 104 LEU A O 1
ATOM 813 N N . ARG A 1 105 ? 10.910 -5.655 10.334 1.00 76.88 105 ARG A N 1
ATOM 814 C CA . ARG A 1 105 ? 10.908 -6.803 11.249 1.00 76.88 105 ARG A CA 1
ATOM 815 C C . ARG A 1 105 ? 12.322 -7.334 11.494 1.00 76.88 105 ARG A C 1
ATOM 817 O O . ARG A 1 105 ? 12.627 -7.769 12.601 1.00 76.88 105 ARG A O 1
ATOM 824 N N . GLU A 1 106 ? 13.173 -7.322 10.472 1.00 77.25 106 GLU A N 1
ATOM 825 C CA . GLU A 1 106 ? 14.565 -7.778 10.559 1.00 77.25 106 GLU A CA 1
ATOM 826 C C . GLU A 1 106 ? 15.444 -6.783 11.341 1.00 77.25 106 GLU A C 1
ATOM 828 O O . GLU A 1 106 ? 16.365 -7.202 12.043 1.00 77.25 106 GLU A O 1
ATOM 833 N N . THR A 1 107 ? 15.099 -5.491 11.345 1.00 76.69 107 THR A N 1
ATOM 834 C CA . THR A 1 107 ? 15.784 -4.435 12.117 1.00 76.69 107 THR A CA 1
ATOM 835 C C . THR A 1 107 ? 15.339 -4.327 13.583 1.00 76.69 107 THR A C 1
ATOM 837 O O . THR A 1 107 ? 15.635 -3.332 14.239 1.00 76.69 107 THR A O 1
ATOM 840 N N . LYS A 1 108 ? 14.654 -5.344 14.130 1.00 71.19 108 LYS A N 1
ATOM 841 C CA . LYS A 1 108 ? 14.131 -5.389 15.514 1.00 71.19 108 LYS A CA 1
ATOM 842 C C . LYS A 1 108 ? 13.139 -4.268 15.877 1.00 71.19 108 LYS A C 1
ATOM 844 O O . LYS A 1 108 ? 12.938 -4.017 17.062 1.00 71.19 108 LYS A O 1
ATOM 849 N N . CYS A 1 109 ? 12.482 -3.633 14.904 1.00 77.56 109 CYS A N 1
ATOM 850 C CA . CYS A 1 109 ? 11.390 -2.703 15.200 1.00 77.56 109 CYS A CA 1
ATOM 851 C C . CYS A 1 109 ? 10.161 -3.485 15.682 1.00 77.56 109 CYS A C 1
ATOM 853 O O . CYS A 1 109 ? 9.741 -4.458 15.044 1.00 77.56 109 CYS A O 1
ATOM 855 N N . SER A 1 110 ? 9.567 -3.072 16.801 1.00 82.44 110 SER A N 1
ATOM 856 C CA . SER A 1 110 ? 8.339 -3.692 17.297 1.00 82.44 110 SER A CA 1
ATOM 857 C C . SER A 1 110 ? 7.144 -3.328 16.411 1.00 82.44 110 SER A C 1
ATOM 859 O O . SER A 1 110 ? 7.110 -2.287 15.752 1.00 82.44 110 SER A O 1
ATOM 861 N N . ARG A 1 111 ? 6.108 -4.176 16.412 1.00 80.50 111 ARG A N 1
ATOM 862 C CA . ARG A 1 111 ? 4.879 -3.899 15.651 1.00 80.50 111 ARG A CA 1
ATOM 863 C C . ARG A 1 111 ? 4.207 -2.604 16.110 1.00 80.50 111 ARG A C 1
ATOM 865 O O . ARG A 1 111 ? 3.726 -1.853 15.270 1.00 80.50 111 ARG A O 1
ATOM 872 N N . GLN A 1 112 ? 4.223 -2.323 17.413 1.00 83.38 112 GLN A N 1
ATOM 873 C CA . GLN A 1 112 ? 3.650 -1.104 17.987 1.00 83.38 112 GLN A CA 1
ATOM 874 C C . GLN A 1 112 ? 4.388 0.157 17.532 1.00 83.38 112 GLN A C 1
ATOM 876 O O . GLN A 1 112 ? 3.738 1.125 17.150 1.00 83.38 112 GLN A O 1
ATOM 881 N N . GLU A 1 113 ? 5.723 0.145 17.513 1.00 85.44 113 GLU A N 1
ATOM 882 C CA . GLU A 1 113 ? 6.517 1.285 17.030 1.00 85.44 113 GLU A CA 1
ATOM 883 C C . GLU A 1 113 ? 6.228 1.578 15.559 1.00 85.44 113 GLU A C 1
ATOM 885 O O . GLU A 1 113 ? 6.012 2.731 15.192 1.00 85.44 113 GLU A O 1
ATOM 890 N N . VAL A 1 114 ? 6.146 0.535 14.726 1.00 86.62 114 VAL A N 1
ATOM 891 C CA . VAL A 1 114 ? 5.804 0.683 13.306 1.00 86.62 114 VAL A CA 1
ATOM 892 C C . VAL A 1 114 ? 4.391 1.262 13.144 1.00 86.62 114 VAL A C 1
ATOM 894 O O . VAL A 1 114 ? 4.199 2.195 12.366 1.00 86.62 114 VAL A O 1
ATOM 897 N N . ILE A 1 115 ? 3.405 0.763 13.900 1.00 86.31 115 ILE A N 1
ATOM 898 C CA . ILE A 1 115 ? 2.025 1.288 13.903 1.00 86.31 115 ILE A CA 1
ATOM 899 C C . ILE A 1 115 ? 1.987 2.750 14.336 1.00 86.31 115 ILE A C 1
ATOM 901 O O . ILE A 1 115 ? 1.371 3.568 13.652 1.00 86.31 115 ILE A O 1
ATOM 905 N N . SER A 1 116 ? 2.659 3.089 15.432 1.00 87.44 116 SER A N 1
ATOM 906 C CA . SER A 1 116 ? 2.713 4.449 15.966 1.00 87.44 116 SER A CA 1
ATOM 907 C C . SER A 1 116 ? 3.371 5.423 14.988 1.00 87.44 116 SER A C 1
ATOM 909 O O . SER A 1 116 ? 2.853 6.519 14.772 1.00 87.44 116 SER A O 1
ATOM 911 N N . TYR A 1 117 ? 4.462 5.006 14.338 1.00 88.56 117 TYR A N 1
ATOM 912 C CA . TYR A 1 117 ? 5.170 5.813 13.349 1.00 88.56 117 TYR A CA 1
ATOM 913 C C . TYR A 1 117 ? 4.283 6.121 12.139 1.00 88.56 117 TYR A C 1
ATOM 915 O O . TYR A 1 117 ? 4.005 7.285 11.864 1.00 88.56 117 TYR A O 1
ATOM 923 N N . TYR A 1 118 ? 3.763 5.096 11.454 1.00 88.75 118 TYR A N 1
ATOM 924 C CA . TYR A 1 118 ? 2.966 5.301 10.238 1.00 88.75 118 TYR A CA 1
ATOM 925 C C . TYR A 1 118 ? 1.582 5.908 10.504 1.00 88.75 118 TYR A C 1
ATOM 927 O O . TYR A 1 118 ? 1.009 6.513 9.606 1.00 88.75 118 TYR A O 1
ATOM 935 N N . SER A 1 119 ? 1.070 5.839 11.738 1.00 87.56 119 SER A N 1
ATOM 936 C CA . SER A 1 119 ? -0.185 6.500 12.138 1.00 87.56 119 SER A CA 1
ATOM 937 C C . SER A 1 119 ? -0.139 8.031 12.091 1.00 87.56 119 SER A C 1
ATOM 939 O O . SER A 1 119 ? -1.198 8.654 12.201 1.00 87.56 119 SER A O 1
ATOM 941 N N . GLN A 1 120 ? 1.058 8.618 11.987 1.00 86.62 120 GLN A N 1
ATOM 942 C CA . GLN A 1 120 ? 1.296 10.066 11.936 1.00 86.62 120 GLN A CA 1
ATOM 943 C C . GLN A 1 120 ? 1.467 10.594 10.505 1.00 86.62 120 GLN A C 1
ATOM 945 O O . GLN A 1 120 ? 1.537 11.806 10.310 1.00 86.62 120 GLN A O 1
ATOM 950 N N . TYR A 1 121 ? 1.545 9.703 9.514 1.00 87.25 121 TYR A N 1
ATOM 951 C CA . TYR A 1 121 ? 1.750 10.059 8.114 1.00 87.25 121 TYR A CA 1
ATOM 952 C C . TYR A 1 121 ? 0.491 9.792 7.294 1.00 87.25 121 TYR A C 1
ATOM 954 O O . TYR A 1 121 ? -0.252 8.846 7.555 1.00 87.25 121 TYR A O 1
ATOM 962 N N . SER A 1 122 ? 0.285 10.618 6.274 1.00 88.88 122 SER A N 1
ATOM 963 C CA . SER A 1 122 ? -0.685 10.377 5.210 1.00 88.88 122 SER A CA 1
ATOM 964 C C . SER A 1 122 ? -0.005 9.722 4.009 1.00 88.88 122 SER A C 1
ATOM 966 O O . SER A 1 122 ? 1.221 9.746 3.857 1.00 88.88 122 SER A O 1
ATOM 968 N N . LEU A 1 123 ? -0.809 9.132 3.129 1.00 90.50 123 LEU A N 1
ATOM 969 C CA . LEU A 1 123 ? -0.350 8.579 1.863 1.00 90.50 123 LEU A CA 1
ATOM 970 C C . LEU A 1 123 ? -0.220 9.707 0.828 1.00 90.50 123 LEU A C 1
ATOM 972 O O . LEU A 1 123 ? -1.003 9.845 -0.117 1.00 90.50 123 LEU A O 1
ATOM 976 N N . ASP A 1 124 ? 0.768 10.565 1.054 1.00 92.69 124 ASP A N 1
ATOM 977 C CA . ASP A 1 124 ? 1.049 11.751 0.255 1.00 92.69 124 ASP A CA 1
ATOM 978 C C . ASP A 1 124 ? 2.100 11.499 -0.846 1.00 92.69 124 ASP A C 1
ATOM 980 O O . ASP A 1 124 ? 2.585 10.387 -1.068 1.00 92.69 124 ASP A O 1
ATOM 984 N N . GLU A 1 125 ? 2.431 12.548 -1.601 1.00 91.31 125 GLU A N 1
ATOM 985 C CA . GLU A 1 125 ? 3.447 12.494 -2.661 1.00 91.31 125 GLU A CA 1
ATOM 986 C C . GLU A 1 125 ? 4.827 12.084 -2.132 1.00 91.31 125 GLU A C 1
ATOM 988 O O . GLU A 1 125 ? 5.557 11.347 -2.802 1.00 91.31 125 GLU A O 1
ATOM 993 N N . LYS A 1 126 ? 5.173 12.501 -0.909 1.00 91.94 126 LYS A N 1
ATOM 994 C CA . LYS A 1 126 ? 6.445 12.154 -0.279 1.00 91.94 126 LYS A CA 1
ATOM 995 C C . LYS A 1 126 ? 6.497 10.658 0.015 1.00 91.94 126 LYS A C 1
ATOM 997 O O . LYS A 1 126 ? 7.490 10.021 -0.331 1.00 91.94 126 LYS A O 1
ATOM 1002 N N . MET A 1 127 ? 5.452 10.083 0.606 1.00 91.94 127 MET A N 1
ATOM 1003 C CA . MET A 1 127 ? 5.365 8.644 0.873 1.00 91.94 127 MET A CA 1
ATOM 1004 C C . MET A 1 127 ? 5.447 7.829 -0.425 1.00 91.94 127 MET A C 1
ATOM 1006 O O . MET A 1 127 ? 6.244 6.894 -0.517 1.00 91.94 127 MET A O 1
ATOM 1010 N N . ARG A 1 128 ? 4.697 8.230 -1.465 1.00 95.69 128 ARG A N 1
ATOM 1011 C CA . ARG A 1 128 ? 4.753 7.574 -2.785 1.00 95.69 128 ARG A CA 1
ATOM 1012 C C . ARG A 1 128 ? 6.147 7.631 -3.397 1.00 95.69 128 ARG A C 1
ATOM 1014 O O . ARG A 1 128 ? 6.600 6.636 -3.951 1.00 95.69 128 ARG A O 1
ATOM 1021 N N . SER A 1 129 ? 6.831 8.766 -3.270 1.00 94.06 129 SER A N 1
ATOM 1022 C CA . SER A 1 129 ? 8.191 8.943 -3.786 1.00 94.06 129 SER A CA 1
ATOM 1023 C C . SER A 1 129 ? 9.197 8.030 -3.086 1.00 94.06 129 SER A C 1
ATOM 1025 O O . SER A 1 129 ? 10.012 7.413 -3.764 1.00 94.06 129 SER A O 1
ATOM 1027 N N . HIS A 1 130 ? 9.110 7.863 -1.761 1.00 91.06 130 HIS A N 1
ATOM 1028 C CA . HIS A 1 130 ? 9.962 6.904 -1.042 1.00 91.06 130 HIS A CA 1
ATOM 1029 C C . HIS A 1 130 ? 9.714 5.467 -1.514 1.00 91.06 130 HIS A C 1
ATOM 1031 O O . HIS A 1 130 ? 10.659 4.752 -1.832 1.00 91.06 130 HIS A O 1
ATOM 1037 N N . MET A 1 131 ? 8.448 5.060 -1.644 1.00 94.62 131 MET A N 1
ATOM 1038 C CA . MET A 1 131 ? 8.115 3.723 -2.148 1.00 94.62 131 MET A CA 1
ATOM 1039 C C . MET A 1 131 ? 8.541 3.529 -3.611 1.00 94.62 131 MET A C 1
ATOM 1041 O O . MET A 1 131 ? 8.919 2.427 -4.002 1.00 94.62 131 MET A O 1
ATOM 1045 N N . ALA A 1 132 ? 8.496 4.583 -4.430 1.00 96.06 132 ALA A N 1
ATOM 1046 C CA . ALA A 1 132 ? 8.982 4.545 -5.804 1.00 96.06 132 ALA A CA 1
ATOM 1047 C C . ALA A 1 132 ? 10.499 4.306 -5.851 1.00 96.06 132 ALA A C 1
ATOM 1049 O O . ALA A 1 132 ? 10.946 3.475 -6.639 1.00 96.06 132 ALA A O 1
ATOM 1050 N N . LEU A 1 133 ? 11.277 4.948 -4.969 1.00 92.94 133 LEU A N 1
ATOM 1051 C CA . LEU A 1 133 ? 12.719 4.706 -4.849 1.00 92.94 133 LEU A CA 1
ATOM 1052 C C . LEU A 1 133 ? 13.030 3.241 -4.516 1.00 92.94 133 LEU A C 1
ATOM 1054 O O . LEU A 1 133 ? 13.912 2.663 -5.150 1.00 92.94 133 LEU A O 1
ATOM 1058 N N . ASP A 1 134 ? 12.275 2.609 -3.611 1.00 92.50 134 ASP A N 1
ATOM 1059 C CA . ASP A 1 134 ? 12.443 1.177 -3.307 1.00 92.50 134 ASP A CA 1
ATOM 1060 C C . ASP A 1 134 ? 12.277 0.307 -4.564 1.00 92.50 134 ASP A C 1
ATOM 1062 O O . ASP A 1 134 ? 13.033 -0.640 -4.794 1.00 92.50 134 ASP A O 1
ATOM 1066 N N . TRP A 1 135 ? 11.295 0.629 -5.409 1.00 94.81 135 TRP A N 1
ATOM 1067 C CA . TRP A 1 135 ? 11.067 -0.078 -6.669 1.00 94.81 135 TRP A CA 1
ATOM 1068 C C . TRP A 1 135 ? 12.142 0.201 -7.722 1.00 94.81 135 TRP A C 1
ATOM 1070 O O . TRP A 1 135 ? 12.512 -0.714 -8.457 1.00 94.81 135 TRP A O 1
ATOM 1080 N N . ILE A 1 136 ? 12.683 1.420 -7.772 1.00 94.25 136 ILE A N 1
ATOM 1081 C CA . ILE A 1 136 ? 13.821 1.759 -8.638 1.00 94.25 136 ILE A CA 1
ATOM 1082 C C . ILE A 1 136 ? 15.059 0.957 -8.228 1.00 94.25 136 ILE A C 1
ATOM 1084 O O . ILE A 1 136 ? 15.757 0.429 -9.092 1.00 94.25 136 ILE A O 1
ATOM 1088 N N . MET A 1 137 ? 15.322 0.812 -6.926 1.00 91.19 137 MET A N 1
ATOM 1089 C CA . MET A 1 137 ? 16.443 -0.003 -6.445 1.00 91.19 137 MET A CA 1
ATOM 1090 C C . MET A 1 137 ? 16.282 -1.472 -6.850 1.00 91.19 137 MET A C 1
ATOM 1092 O O . MET A 1 137 ? 17.226 -2.071 -7.361 1.00 91.19 137 MET A O 1
ATOM 1096 N N . LYS A 1 138 ? 15.069 -2.030 -6.748 1.00 92.81 138 LYS A N 1
ATOM 1097 C CA . LYS A 1 138 ? 14.781 -3.391 -7.234 1.00 92.81 138 LYS A CA 1
ATOM 1098 C C . LYS A 1 138 ? 14.967 -3.545 -8.742 1.00 92.81 138 LYS A C 1
ATOM 1100 O O . LYS A 1 138 ? 15.453 -4.580 -9.182 1.00 92.81 138 LYS A O 1
ATOM 1105 N N . GLU A 1 139 ? 14.599 -2.539 -9.532 1.00 93.94 139 GLU A N 1
ATOM 1106 C CA . GLU A 1 139 ? 14.822 -2.539 -10.984 1.00 93.94 139 GLU A CA 1
ATOM 1107 C C . GLU A 1 139 ? 16.318 -2.556 -11.330 1.00 93.94 139 GLU A C 1
ATOM 1109 O O . GLU A 1 139 ? 16.716 -3.224 -12.283 1.00 93.94 139 GLU A O 1
ATOM 1114 N N . ARG A 1 140 ? 17.163 -1.886 -10.533 1.00 91.94 140 ARG A N 1
ATOM 1115 C CA . ARG A 1 140 ? 18.628 -1.927 -10.695 1.00 91.94 140 ARG A CA 1
ATOM 1116 C C . ARG A 1 140 ? 19.208 -3.312 -10.398 1.00 91.94 140 ARG A C 1
ATOM 1118 O O . ARG A 1 140 ? 20.137 -3.735 -11.080 1.00 91.94 140 ARG A O 1
ATOM 1125 N N . GLU A 1 141 ? 18.672 -4.012 -9.401 1.00 93.75 141 GLU A N 1
ATOM 1126 C CA . GLU A 1 141 ? 19.103 -5.370 -9.038 1.00 93.75 141 GLU A CA 1
ATOM 1127 C C . GLU A 1 141 ? 18.573 -6.438 -10.006 1.00 93.75 141 GLU A C 1
ATOM 1129 O O . GLU A 1 141 ? 19.276 -7.393 -10.338 1.00 93.75 141 GLU A O 1
ATOM 1134 N N . SER A 1 142 ? 17.331 -6.279 -10.466 1.00 94.19 142 SER A N 1
ATOM 1135 C CA . SER A 1 142 ? 16.630 -7.217 -11.339 1.00 94.19 142 SER A CA 1
ATOM 1136 C C . SER A 1 142 ? 15.883 -6.462 -12.446 1.00 94.19 142 SER A C 1
ATOM 1138 O O . SER A 1 142 ? 14.678 -6.219 -12.317 1.00 94.19 142 SER A O 1
ATOM 1140 N N . PRO A 1 143 ? 16.562 -6.139 -13.563 1.00 94.62 143 PRO A N 1
ATOM 1141 C CA . PRO A 1 143 ? 15.962 -5.399 -14.666 1.00 94.62 143 PRO A CA 1
ATOM 1142 C C . PRO A 1 143 ? 14.688 -6.055 -15.207 1.00 94.62 143 PRO A C 1
ATOM 1144 O O . PRO A 1 143 ? 14.629 -7.265 -15.434 1.00 94.62 143 PRO A O 1
ATOM 1147 N N . GLY A 1 144 ? 13.665 -5.240 -15.443 1.00 93.25 144 GLY A N 1
ATOM 1148 C CA . GLY A 1 144 ? 12.348 -5.635 -15.922 1.00 93.25 144 GLY A CA 1
ATOM 1149 C C . GLY A 1 144 ? 11.312 -5.882 -14.822 1.00 93.25 144 GLY A C 1
ATOM 1150 O O . GLY A 1 144 ? 10.119 -5.942 -15.153 1.00 93.25 144 GLY A O 1
ATOM 1151 N N . ILE A 1 145 ? 11.707 -5.980 -13.546 1.00 94.69 145 ILE A N 1
ATOM 1152 C CA . ILE A 1 145 ? 10.787 -6.284 -12.440 1.00 94.69 145 ILE A CA 1
ATOM 1153 C C . ILE A 1 145 ? 9.733 -5.194 -12.243 1.00 94.69 145 ILE A C 1
ATOM 1155 O O . ILE A 1 145 ? 8.563 -5.510 -12.034 1.00 94.69 145 ILE A O 1
ATOM 1159 N N . LEU A 1 146 ? 10.098 -3.922 -12.402 1.00 95.00 146 LEU A N 1
ATOM 1160 C CA . LEU A 1 146 ? 9.184 -2.789 -12.275 1.00 95.00 146 LEU A CA 1
ATOM 1161 C C . LEU A 1 146 ? 8.108 -2.822 -13.365 1.00 95.00 146 LEU A C 1
ATOM 1163 O O . LEU A 1 146 ? 6.916 -2.673 -13.090 1.00 95.00 146 LEU A O 1
ATOM 1167 N N . SER A 1 147 ? 8.516 -3.073 -14.612 1.00 94.88 147 SER A N 1
ATOM 1168 C CA . SER A 1 147 ? 7.588 -3.178 -15.746 1.00 94.88 147 SER A CA 1
ATOM 1169 C C . SER A 1 147 ? 6.641 -4.376 -15.608 1.00 94.88 147 SER A C 1
ATOM 1171 O O . SER A 1 147 ? 5.467 -4.310 -15.988 1.00 94.88 147 SER A O 1
ATOM 1173 N N . GLN A 1 148 ? 7.144 -5.480 -15.049 1.00 96.44 148 GLN A N 1
ATOM 1174 C CA . GLN A 1 148 ? 6.364 -6.674 -14.768 1.00 96.44 148 GLN A CA 1
ATOM 1175 C C . GLN A 1 148 ? 5.350 -6.415 -13.656 1.00 96.44 148 GLN A C 1
ATOM 1177 O O . GLN A 1 148 ? 4.170 -6.719 -13.840 1.00 96.44 148 GLN A O 1
ATOM 1182 N N . GLU A 1 149 ? 5.783 -5.816 -12.550 1.00 96.88 149 GLU A N 1
ATOM 1183 C CA . GLU A 1 149 ? 4.921 -5.487 -11.421 1.00 96.88 149 GLU A CA 1
ATOM 1184 C C . GLU A 1 149 ? 3.822 -4.500 -11.822 1.00 96.88 149 GLU A C 1
ATOM 1186 O O . GLU A 1 149 ? 2.662 -4.710 -11.477 1.00 96.88 149 GLU A O 1
ATOM 1191 N N . LEU A 1 150 ? 4.131 -3.478 -12.632 1.00 96.81 150 LEU A N 1
ATOM 1192 C CA . LEU A 1 150 ? 3.115 -2.544 -13.130 1.00 96.81 150 LEU A CA 1
ATOM 1193 C C . LEU A 1 150 ? 2.043 -3.258 -13.956 1.00 96.81 150 LEU A C 1
ATOM 1195 O O . LEU A 1 150 ? 0.851 -2.981 -13.810 1.00 96.81 150 LEU A O 1
ATOM 1199 N N . ARG A 1 151 ? 2.443 -4.212 -14.801 1.00 97.25 151 ARG A N 1
ATOM 1200 C CA . ARG A 1 151 ? 1.495 -5.010 -15.587 1.00 97.25 151 ARG A CA 1
ATOM 1201 C C . ARG A 1 151 ? 0.581 -5.844 -14.688 1.00 97.25 151 ARG A C 1
ATOM 1203 O O . ARG A 1 151 ? -0.612 -5.946 -14.976 1.00 97.25 151 ARG A O 1
ATOM 1210 N N . MET A 1 152 ? 1.124 -6.423 -13.617 1.00 96.25 152 MET A N 1
ATOM 1211 C CA . MET A 1 152 ? 0.337 -7.168 -12.630 1.00 96.25 152 MET A CA 1
ATOM 1212 C C . MET A 1 152 ? -0.617 -6.240 -11.873 1.00 96.25 152 MET A C 1
ATOM 1214 O O . MET A 1 152 ? -1.812 -6.511 -11.850 1.00 96.25 152 MET A O 1
ATOM 1218 N N . ALA A 1 153 ? -0.134 -5.098 -11.378 1.00 96.06 153 ALA A N 1
ATOM 1219 C CA . ALA A 1 153 ? -0.946 -4.108 -10.670 1.00 96.06 153 ALA A CA 1
ATOM 1220 C C . ALA A 1 153 ? -2.124 -3.591 -11.516 1.00 96.06 153 ALA A C 1
ATOM 1222 O O . ALA A 1 153 ? -3.235 -3.441 -11.012 1.00 96.06 153 ALA A O 1
ATOM 1223 N N . LEU A 1 154 ? -1.915 -3.357 -12.817 1.00 96.62 154 LEU A N 1
ATOM 1224 C CA . LEU A 1 154 ? -2.982 -2.950 -13.738 1.00 96.62 154 LEU A CA 1
ATOM 1225 C C . LEU A 1 154 ? -4.028 -4.052 -13.953 1.00 96.62 154 LEU A C 1
ATOM 1227 O O . LEU A 1 154 ? -5.220 -3.752 -14.033 1.00 96.62 154 LEU A O 1
ATOM 1231 N N . ARG A 1 155 ? -3.602 -5.319 -14.042 1.00 96.56 155 ARG A N 1
ATOM 1232 C CA . ARG A 1 155 ? -4.528 -6.456 -14.137 1.00 96.56 155 ARG A CA 1
ATOM 1233 C C . ARG A 1 155 ? -5.347 -6.593 -12.853 1.00 96.56 155 ARG A C 1
ATOM 1235 O O . ARG A 1 155 ? -6.569 -6.670 -12.938 1.00 96.56 155 ARG A O 1
ATOM 1242 N N . GLU A 1 156 ? -4.688 -6.584 -11.699 1.00 93.44 156 GLU A N 1
ATOM 1243 C CA . GLU A 1 156 ? -5.331 -6.683 -10.384 1.00 93.44 156 GLU A CA 1
ATOM 1244 C C . GLU A 1 156 ? -6.341 -5.550 -10.163 1.00 93.44 156 GLU A C 1
ATOM 1246 O O . GLU A 1 156 ? -7.461 -5.800 -9.728 1.00 93.44 156 GLU A O 1
ATOM 1251 N N . LEU A 1 157 ? -5.990 -4.313 -10.540 1.00 92.88 157 LEU A N 1
ATOM 1252 C CA . LEU A 1 157 ? -6.898 -3.167 -10.471 1.00 92.88 157 LEU A CA 1
ATOM 1253 C C . LEU A 1 157 ? -8.178 -3.398 -11.286 1.00 92.88 157 LEU A C 1
ATOM 1255 O O . LEU A 1 157 ? -9.273 -3.073 -10.831 1.00 92.88 157 LEU A O 1
ATOM 1259 N N . GLU A 1 158 ? -8.054 -3.951 -12.492 1.00 93.81 158 GLU A N 1
ATOM 1260 C CA . GLU A 1 158 ? -9.199 -4.220 -13.362 1.00 93.81 158 GLU A CA 1
ATOM 1261 C C . GLU A 1 158 ? -10.057 -5.388 -12.852 1.00 93.81 158 GLU A C 1
ATOM 1263 O O . GLU A 1 158 ? -11.286 -5.342 -12.942 1.00 93.81 158 GLU A O 1
ATOM 1268 N N . GLU A 1 159 ? -9.434 -6.423 -12.292 1.00 89.94 159 GLU A N 1
ATOM 1269 C CA . GLU A 1 159 ? -10.129 -7.543 -11.649 1.00 89.94 159 GLU A CA 1
ATOM 1270 C C . GLU A 1 159 ? -10.892 -7.079 -10.401 1.00 89.94 159 GLU A C 1
ATOM 1272 O O . GLU A 1 159 ? -12.092 -7.335 -10.287 1.00 89.94 159 GLU A O 1
ATOM 1277 N N . ALA A 1 160 ? -10.246 -6.300 -9.531 1.00 83.06 160 ALA A N 1
ATOM 1278 C CA . ALA A 1 160 ? -10.861 -5.695 -8.353 1.00 83.06 160 ALA A CA 1
ATOM 1279 C C . ALA A 1 160 ? -12.033 -4.777 -8.728 1.00 83.06 160 ALA A C 1
ATOM 1281 O O . ALA A 1 160 ? -13.101 -4.837 -8.114 1.00 83.06 160 ALA A O 1
ATOM 1282 N N . ARG A 1 161 ? -11.880 -3.979 -9.795 1.00 84.12 161 ARG A N 1
ATOM 1283 C CA . ARG A 1 161 ? -12.943 -3.111 -10.322 1.00 84.12 161 ARG A CA 1
ATOM 1284 C C . ARG A 1 161 ? -14.158 -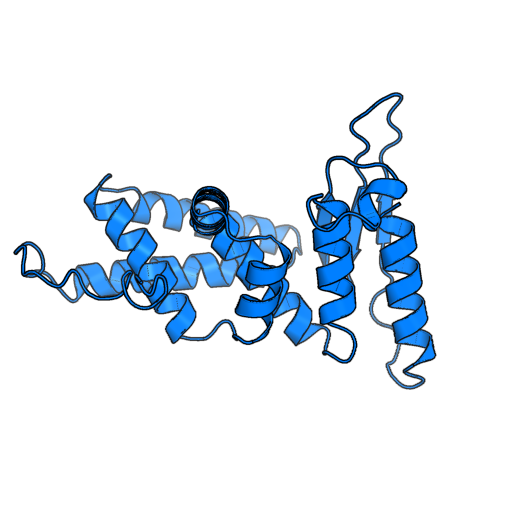3.913 -10.784 1.00 84.12 161 ARG A C 1
ATOM 1286 O O . ARG A 1 161 ? -15.284 -3.520 -10.489 1.00 84.12 161 ARG A O 1
ATOM 1293 N N . LYS A 1 162 ? -13.951 -5.026 -11.496 1.00 83.00 162 LYS A N 1
ATOM 1294 C CA . LYS A 1 162 ? -15.040 -5.921 -11.934 1.00 83.00 162 LYS A CA 1
ATOM 1295 C C . LYS A 1 162 ? -15.715 -6.629 -10.763 1.00 83.00 162 LYS A C 1
ATOM 1297 O O . LYS A 1 162 ? -16.919 -6.855 -10.815 1.00 83.00 162 LYS A O 1
ATOM 1302 N N . ALA A 1 163 ? -14.950 -6.960 -9.729 1.00 84.69 163 ALA A N 1
ATOM 1303 C CA . ALA A 1 163 ? -15.440 -7.612 -8.523 1.00 84.69 163 ALA A CA 1
ATOM 1304 C C . ALA A 1 163 ? -16.106 -6.647 -7.522 1.00 84.69 163 ALA A C 1
ATOM 1306 O O . ALA A 1 163 ? -16.609 -7.102 -6.499 1.00 84.69 163 ALA A O 1
ATOM 1307 N N . GLY A 1 164 ? -16.113 -5.332 -7.786 1.00 79.69 164 GLY A N 1
ATOM 1308 C CA . GLY A 1 164 ? -16.670 -4.334 -6.866 1.00 79.69 164 GLY A CA 1
ATOM 1309 C C . GLY A 1 164 ? -15.885 -4.206 -5.556 1.00 79.69 164 GLY A C 1
ATOM 1310 O O . GLY A 1 164 ? -16.459 -3.851 -4.530 1.00 79.69 164 GLY A O 1
ATOM 1311 N N . GLN A 1 165 ? -14.591 -4.530 -5.578 1.00 82.50 165 GLN A N 1
ATOM 1312 C CA . GLN A 1 165 ? -13.714 -4.443 -4.415 1.00 82.50 165 GLN A CA 1
ATOM 1313 C C . GLN A 1 165 ? -13.250 -3.004 -4.157 1.00 82.50 165 GLN A C 1
ATOM 1315 O O . GLN A 1 165 ? -13.321 -2.129 -5.021 1.00 82.50 165 GLN A O 1
ATOM 1320 N N . GLU A 1 166 ? -12.729 -2.778 -2.953 1.00 82.06 166 GLU A N 1
ATOM 1321 C CA . GLU A 1 166 ? -11.980 -1.573 -2.597 1.00 82.06 166 GLU A CA 1
ATOM 1322 C C . GLU A 1 166 ? -10.814 -1.358 -3.588 1.00 82.06 166 GLU A C 1
ATOM 1324 O O . GLU A 1 166 ? -10.074 -2.294 -3.891 1.00 82.06 166 GLU A O 1
ATOM 1329 N N . LEU A 1 167 ? -10.670 -0.137 -4.127 1.00 87.38 167 LEU A N 1
ATOM 1330 C CA . LEU A 1 167 ? -9.716 0.153 -5.210 1.00 87.38 167 LEU A CA 1
ATOM 1331 C C . LEU A 1 167 ? -8.517 1.018 -4.809 1.00 87.38 167 LEU A C 1
ATOM 1333 O O . LEU A 1 167 ? -7.633 1.202 -5.647 1.00 87.38 167 LEU A O 1
ATOM 1337 N N . ARG A 1 168 ? -8.465 1.599 -3.603 1.00 90.12 168 ARG A N 1
ATOM 1338 C CA . ARG A 1 168 ? -7.372 2.508 -3.212 1.00 90.12 168 ARG A CA 1
ATOM 1339 C C . ARG A 1 168 ? -6.037 1.801 -3.254 1.00 90.12 168 ARG A C 1
ATOM 1341 O O . ARG A 1 168 ? -5.139 2.316 -3.905 1.00 90.12 168 ARG A O 1
ATOM 1348 N N . PHE A 1 169 ? -5.924 0.612 -2.666 1.00 92.81 169 PHE A N 1
ATOM 1349 C CA . PHE A 1 169 ? -4.660 -0.128 -2.682 1.00 92.81 169 PHE A CA 1
ATOM 1350 C C . PHE A 1 169 ? -4.124 -0.333 -4.109 1.00 92.81 169 PHE A C 1
ATOM 1352 O O . PHE A 1 169 ? -2.974 -0.011 -4.407 1.00 92.81 169 PHE A O 1
ATOM 1359 N N . TYR A 1 170 ? -4.978 -0.792 -5.025 1.00 92.19 170 TYR A N 1
ATOM 1360 C CA . TYR A 1 170 ? -4.596 -1.039 -6.416 1.00 92.19 170 TYR A CA 1
ATOM 1361 C C . TYR A 1 170 ? -4.268 0.247 -7.188 1.00 92.19 170 TYR A C 1
ATOM 1363 O O . TYR A 1 170 ? -3.346 0.263 -8.008 1.00 92.19 170 TYR A O 1
ATOM 1371 N N . LYS A 1 171 ? -4.999 1.340 -6.925 1.00 95.12 171 LYS A N 1
ATOM 1372 C CA . LYS A 1 171 ? -4.692 2.658 -7.496 1.00 95.12 171 LYS A CA 1
ATOM 1373 C C . LYS A 1 171 ? -3.333 3.156 -7.015 1.00 95.12 171 LYS A C 1
ATOM 1375 O O . LYS A 1 171 ? -2.529 3.571 -7.838 1.00 95.12 171 LYS A O 1
ATOM 1380 N N . GLU A 1 172 ? -3.048 3.044 -5.725 1.00 97.06 172 GLU A N 1
ATOM 1381 C CA . GLU A 1 172 ? -1.781 3.483 -5.140 1.00 97.06 172 GLU A CA 1
ATOM 1382 C C . GLU A 1 172 ? -0.596 2.652 -5.654 1.00 97.06 172 GLU A C 1
ATOM 1384 O O . GLU A 1 172 ? 0.415 3.232 -6.046 1.00 97.06 172 GLU A O 1
ATOM 1389 N N . LYS A 1 173 ? -0.742 1.321 -5.799 1.00 96.62 173 LYS A N 1
ATOM 1390 C CA . LYS A 1 173 ? 0.255 0.478 -6.492 1.00 96.62 173 LYS A CA 1
ATOM 1391 C C . LYS A 1 173 ? 0.580 1.025 -7.882 1.00 96.62 173 LYS A C 1
ATOM 1393 O O . LYS A 1 173 ? 1.747 1.217 -8.218 1.00 96.62 173 LYS A O 1
ATOM 1398 N N . LYS A 1 174 ? -0.448 1.282 -8.698 1.00 97.25 174 LYS A N 1
ATOM 1399 C CA . LYS A 1 174 ? -0.281 1.815 -10.056 1.00 97.25 174 LYS A CA 1
ATOM 1400 C C . LYS A 1 174 ? 0.441 3.168 -10.039 1.00 97.25 174 LYS A C 1
ATOM 1402 O O . LYS A 1 174 ? 1.360 3.354 -10.836 1.00 97.25 174 LYS A O 1
ATOM 1407 N N . GLU A 1 175 ? 0.034 4.096 -9.175 1.00 97.19 175 GLU A N 1
ATOM 1408 C CA . GLU A 1 175 ? 0.632 5.436 -9.100 1.00 97.19 175 GLU A CA 1
ATOM 1409 C C . GLU A 1 175 ? 2.106 5.377 -8.665 1.00 97.19 175 GLU A C 1
ATOM 1411 O O . GLU A 1 175 ? 2.951 5.973 -9.329 1.00 97.19 175 GLU A O 1
ATOM 1416 N N . ILE A 1 176 ? 2.450 4.582 -7.645 1.00 97.88 176 ILE A N 1
ATOM 1417 C CA . ILE A 1 176 ? 3.839 4.397 -7.181 1.00 97.88 176 ILE A CA 1
ATOM 1418 C C . ILE A 1 176 ? 4.732 3.823 -8.291 1.00 97.88 176 ILE A C 1
ATOM 1420 O O . ILE A 1 176 ? 5.824 4.331 -8.540 1.00 97.88 176 ILE A O 1
ATOM 1424 N N . LEU A 1 177 ? 4.270 2.784 -8.993 1.00 97.56 177 LEU A N 1
ATOM 1425 C CA . LEU A 1 177 ? 5.042 2.150 -10.071 1.00 97.56 177 LEU A CA 1
ATOM 1426 C C . LEU A 1 177 ? 5.190 3.074 -11.288 1.00 97.56 177 LEU A C 1
ATOM 1428 O O . LEU A 1 177 ? 6.242 3.107 -11.925 1.00 97.56 177 LEU A O 1
ATOM 1432 N N . SER A 1 178 ? 4.148 3.848 -11.606 1.00 96.31 178 SER A N 1
ATOM 1433 C CA . SER A 1 178 ? 4.187 4.834 -12.695 1.00 96.31 178 SER A CA 1
ATOM 1434 C C . SER A 1 178 ? 5.142 5.985 -12.369 1.00 96.31 178 SER A C 1
ATOM 1436 O O . SER A 1 178 ? 5.887 6.436 -13.243 1.00 96.31 178 SER A O 1
ATOM 1438 N N . LEU A 1 179 ? 5.164 6.424 -11.107 1.00 96.12 179 LEU A N 1
ATOM 1439 C CA . LEU A 1 179 ? 6.114 7.411 -10.602 1.00 96.12 179 LEU A CA 1
ATOM 1440 C C . LEU A 1 179 ? 7.554 6.895 -10.713 1.00 96.12 179 LEU A C 1
ATOM 1442 O O . LEU A 1 179 ? 8.400 7.593 -11.266 1.00 96.12 179 LEU A O 1
ATOM 1446 N N . ALA A 1 180 ? 7.814 5.657 -10.282 1.00 95.75 180 ALA A N 1
ATOM 1447 C CA . ALA A 1 180 ? 9.130 5.024 -10.393 1.00 95.75 180 ALA A CA 1
ATOM 1448 C C . ALA A 1 180 ? 9.631 4.967 -11.848 1.00 95.75 180 ALA A C 1
ATOM 1450 O O . ALA A 1 180 ? 10.762 5.357 -12.132 1.00 95.75 180 ALA A O 1
ATOM 1451 N N . LEU A 1 181 ? 8.776 4.552 -12.793 1.00 93.56 181 LEU A N 1
ATOM 1452 C CA . LEU A 1 181 ? 9.126 4.543 -14.219 1.00 93.56 181 LEU A CA 1
ATOM 1453 C C . LEU A 1 181 ? 9.429 5.948 -14.736 1.00 93.56 181 LEU A C 1
ATOM 1455 O O . LEU A 1 181 ? 10.415 6.145 -15.439 1.00 93.56 181 LEU A O 1
ATOM 1459 N N . THR A 1 182 ? 8.598 6.929 -14.380 1.00 93.31 182 THR A N 1
ATOM 1460 C CA . THR A 1 182 ? 8.799 8.320 -14.806 1.00 93.31 182 THR A CA 1
ATOM 1461 C C . THR A 1 182 ? 10.146 8.852 -14.326 1.00 93.31 182 THR A C 1
ATOM 1463 O O . THR A 1 182 ? 10.849 9.495 -15.101 1.00 93.31 182 THR A O 1
ATOM 1466 N N . GLN A 1 183 ? 10.536 8.543 -13.086 1.00 92.56 183 GLN A N 1
ATOM 1467 C CA . GLN A 1 183 ? 11.831 8.937 -12.528 1.00 92.56 183 GLN A CA 1
ATOM 1468 C C . GLN A 1 183 ? 13.003 8.277 -13.270 1.00 92.56 183 GLN A C 1
ATOM 1470 O O . GLN A 1 183 ? 13.966 8.964 -13.590 1.00 92.56 183 GLN A O 1
ATOM 1475 N N . ILE A 1 184 ? 12.895 6.993 -13.636 1.00 88.31 184 ILE A N 1
ATOM 1476 C CA . ILE A 1 184 ? 13.926 6.294 -14.428 1.00 88.31 184 ILE A CA 1
ATOM 1477 C C . ILE A 1 184 ? 14.084 6.911 -15.824 1.00 88.31 184 ILE A C 1
ATOM 1479 O O . ILE A 1 184 ? 15.203 7.106 -16.287 1.00 88.31 184 ILE A O 1
ATOM 1483 N N . TYR A 1 185 ? 12.985 7.230 -16.511 1.00 80.19 185 TYR A N 1
ATOM 1484 C CA . TYR A 1 185 ? 13.055 7.805 -17.862 1.00 80.19 185 TYR A CA 1
ATOM 1485 C C . TYR A 1 185 ? 13.419 9.293 -17.884 1.00 80.19 185 TYR A C 1
ATOM 1487 O O . TYR A 1 185 ? 13.871 9.790 -18.914 1.00 80.19 185 TYR A O 1
ATOM 1495 N N . SER A 1 186 ? 13.218 10.003 -16.772 1.00 76.88 186 SER A N 1
ATOM 1496 C CA . SER A 1 186 ? 13.592 11.416 -16.646 1.00 76.88 186 SER A CA 1
ATOM 1497 C C . SER A 1 186 ? 15.078 11.612 -16.333 1.00 76.88 186 SER A C 1
ATOM 1499 O O . SER A 1 186 ? 15.572 12.721 -16.516 1.00 76.88 186 SER A O 1
ATOM 1501 N N . ASP A 1 187 ? 15.790 10.560 -15.911 1.00 59.38 187 ASP A N 1
ATOM 1502 C CA . ASP A 1 187 ? 17.212 10.620 -15.560 1.00 59.38 187 ASP A CA 1
ATOM 1503 C C . ASP A 1 187 ? 18.038 9.538 -16.292 1.00 59.38 187 ASP A C 1
ATOM 1505 O O . ASP A 1 187 ? 18.392 8.504 -15.719 1.00 59.38 187 ASP A O 1
ATOM 1509 N N . PRO A 1 188 ? 18.340 9.737 -17.591 1.00 53.41 188 PRO A N 1
ATOM 1510 C CA . PRO A 1 188 ? 19.158 8.805 -18.364 1.00 53.41 188 PRO A CA 1
ATOM 1511 C C . PRO A 1 188 ? 20.649 8.779 -17.961 1.00 53.41 188 PRO A C 1
ATOM 1513 O O . PRO A 1 188 ? 21.369 7.926 -18.475 1.00 53.41 188 PRO A O 1
ATOM 1516 N N . ASP A 1 189 ? 21.114 9.658 -17.058 1.00 48.75 189 ASP A N 1
ATOM 1517 C CA . ASP A 1 189 ? 22.535 9.803 -16.678 1.00 48.75 189 ASP A CA 1
ATOM 1518 C C . ASP A 1 189 ? 22.881 9.271 -15.265 1.00 48.75 189 ASP A C 1
ATOM 1520 O O . ASP A 1 189 ? 24.056 9.213 -14.882 1.00 48.75 189 ASP A O 1
ATOM 1524 N N . ALA A 1 190 ? 21.906 8.769 -14.497 1.00 49.91 190 ALA A N 1
ATOM 1525 C CA . ALA A 1 190 ? 22.129 8.173 -13.170 1.00 49.91 190 ALA A CA 1
ATOM 1526 C C . ALA A 1 190 ? 22.783 6.767 -13.182 1.00 49.91 190 ALA A C 1
ATOM 1528 O O . ALA A 1 190 ? 22.765 6.059 -12.171 1.00 49.91 190 ALA A O 1
ATOM 1529 N N . SER A 1 191 ? 23.386 6.344 -14.301 1.00 44.09 191 SER A N 1
ATOM 1530 C CA . SER A 1 191 ? 24.282 5.175 -14.374 1.00 44.09 191 SER A CA 1
ATOM 1531 C C . SER A 1 191 ? 25.697 5.447 -13.837 1.00 44.09 191 SER A C 1
ATOM 1533 O O . SER A 1 191 ? 26.582 4.602 -13.970 1.00 44.09 191 SER A O 1
ATOM 1535 N N . SER A 1 192 ? 25.925 6.605 -13.219 1.00 36.56 192 SER A N 1
ATOM 1536 C CA . SER A 1 192 ? 27.183 6.938 -12.547 1.00 36.56 192 SER A CA 1
ATOM 1537 C C . SER A 1 192 ? 27.035 6.728 -11.034 1.00 36.56 192 SER A C 1
ATOM 1539 O O . SER A 1 192 ? 26.093 7.266 -10.451 1.00 36.56 192 SER A O 1
ATOM 1541 N N . PRO A 1 193 ? 27.922 5.972 -10.359 1.00 42.84 193 PRO A N 1
ATOM 1542 C CA . PRO A 1 193 ? 27.877 5.843 -8.912 1.00 42.84 193 PRO A CA 1
ATOM 1543 C C . PRO A 1 193 ? 28.471 7.119 -8.311 1.00 42.84 193 PRO A C 1
ATOM 1545 O O . PRO A 1 193 ? 29.687 7.244 -8.188 1.00 42.84 193 PRO A O 1
ATOM 1548 N N . SER A 1 194 ? 27.628 8.094 -7.985 1.00 38.47 194 SER A N 1
ATOM 1549 C CA . SER A 1 194 ? 28.019 9.199 -7.114 1.00 38.47 194 SER A CA 1
ATOM 1550 C C . SER A 1 194 ? 27.501 8.915 -5.712 1.00 38.47 194 SER A C 1
ATOM 1552 O O . SER A 1 194 ? 26.296 8.777 -5.501 1.00 38.47 194 SER A O 1
ATOM 1554 N N . ASP A 1 195 ? 28.458 8.772 -4.799 1.00 46.59 195 ASP A N 1
ATOM 1555 C CA . ASP A 1 195 ? 28.300 8.641 -3.358 1.00 46.59 195 ASP A CA 1
ATOM 1556 C C . ASP A 1 195 ? 27.226 9.581 -2.806 1.00 46.59 195 ASP A C 1
ATOM 1558 O O . ASP A 1 195 ? 27.426 10.786 -2.786 1.00 46.59 195 ASP A O 1
ATOM 1562 N N . ASP A 1 196 ? 26.129 9.018 -2.307 1.00 41.22 196 ASP A N 1
ATOM 1563 C CA . ASP A 1 196 ? 25.310 9.636 -1.260 1.00 41.22 196 ASP A CA 1
ATOM 1564 C C . ASP A 1 196 ? 24.655 8.526 -0.425 1.00 41.22 196 ASP A C 1
ATOM 1566 O O . ASP A 1 196 ? 23.440 8.362 -0.307 1.00 41.22 196 ASP A O 1
ATOM 1570 N N . GLN A 1 197 ? 25.522 7.717 0.191 1.00 47.16 197 GLN A N 1
ATOM 1571 C CA . GLN A 1 197 ? 25.198 7.027 1.435 1.00 47.16 197 GLN A CA 1
ATOM 1572 C C . GLN A 1 197 ? 24.986 8.079 2.528 1.00 47.16 197 GLN A C 1
ATOM 1574 O O . GLN A 1 197 ? 25.919 8.361 3.267 1.00 47.16 197 GLN A O 1
ATOM 1579 N N . LEU A 1 198 ? 23.797 8.669 2.665 1.00 46.00 198 LEU A N 1
ATOM 1580 C CA . LEU A 1 198 ? 23.447 9.427 3.876 1.00 46.00 198 LEU A CA 1
ATOM 1581 C C . LEU A 1 198 ? 21.940 9.686 3.972 1.00 46.00 198 LEU A C 1
ATOM 1583 O O . LEU A 1 198 ? 21.451 10.780 3.708 1.00 46.00 198 LEU A O 1
ATOM 1587 N N . SER A 1 199 ? 21.182 8.669 4.396 1.00 44.28 199 SER A N 1
ATOM 1588 C CA . SER A 1 199 ? 19.935 8.890 5.168 1.00 44.28 199 SER A CA 1
ATOM 1589 C C . SER A 1 199 ? 19.377 7.662 5.906 1.00 44.28 199 SER A C 1
ATOM 1591 O O . SER A 1 199 ? 18.335 7.770 6.542 1.00 44.28 199 SER A O 1
ATOM 1593 N N . LEU A 1 200 ? 20.083 6.523 5.936 1.00 38.09 200 LEU A N 1
ATOM 1594 C CA . LEU A 1 200 ? 19.786 5.418 6.871 1.00 38.09 200 LEU A CA 1
ATOM 1595 C C . LEU A 1 200 ? 20.510 5.554 8.226 1.00 38.09 200 LEU A C 1
ATOM 1597 O O . LEU A 1 200 ? 20.197 4.843 9.175 1.00 38.09 200 LEU A O 1
ATOM 1601 N N . THR A 1 201 ? 21.428 6.513 8.360 1.00 43.97 201 THR A N 1
ATOM 1602 C CA . THR A 1 201 ? 22.179 6.798 9.596 1.00 43.97 201 THR A CA 1
ATOM 1603 C C . THR A 1 201 ? 21.475 7.757 10.560 1.00 43.97 201 THR A C 1
ATOM 1605 O O . THR A 1 201 ? 21.956 7.952 11.671 1.00 43.97 201 THR A O 1
ATOM 1608 N N . ALA A 1 202 ? 20.323 8.332 10.199 1.00 41.12 202 ALA A N 1
ATOM 1609 C CA . ALA A 1 202 ? 19.631 9.301 11.057 1.00 41.12 202 ALA A CA 1
ATOM 1610 C C . ALA A 1 202 ? 18.714 8.672 12.130 1.00 41.12 202 ALA A C 1
ATOM 1612 O O . ALA A 1 202 ? 18.222 9.391 12.995 1.00 41.12 202 ALA A O 1
ATOM 1613 N N . LEU A 1 203 ? 18.493 7.349 12.105 1.00 40.97 203 LEU A N 1
ATOM 1614 C CA . LEU A 1 203 ? 17.622 6.648 13.067 1.00 40.97 203 LEU A CA 1
ATOM 1615 C C . LEU A 1 203 ? 18.351 5.666 14.000 1.00 40.97 203 LEU A C 1
ATOM 1617 O O . LEU A 1 203 ? 17.761 5.214 14.977 1.00 40.97 203 LEU A O 1
ATOM 1621 N N . CYS A 1 204 ? 19.642 5.399 13.780 1.00 38.22 204 CYS A N 1
ATOM 1622 C CA . CYS A 1 204 ? 20.494 4.699 14.746 1.00 38.22 204 CYS A CA 1
ATOM 1623 C C . CYS A 1 204 ? 21.615 5.633 15.213 1.00 38.22 204 CYS A C 1
ATOM 1625 O O . CYS A 1 204 ? 22.735 5.585 14.708 1.00 38.22 204 CYS A O 1
ATOM 1627 N N . GLY A 1 205 ? 21.299 6.496 16.181 1.00 33.50 205 GLY A N 1
ATOM 1628 C CA . GLY A 1 205 ? 22.311 7.232 16.934 1.00 33.50 205 GLY A CA 1
ATOM 1629 C C . GLY A 1 205 ? 23.214 6.254 17.685 1.00 33.50 205 GLY A C 1
ATOM 1630 O O . GLY A 1 205 ? 22.748 5.531 18.564 1.00 33.50 205 GLY A O 1
ATOM 1631 N N . TYR A 1 206 ? 24.491 6.217 17.310 1.00 37.94 206 TYR A N 1
ATOM 1632 C CA . TYR A 1 206 ? 25.524 5.499 18.047 1.00 37.94 206 TYR A CA 1
ATOM 1633 C C . TYR A 1 206 ? 25.939 6.290 19.288 1.00 37.94 206 TYR A C 1
ATOM 1635 O O . TYR A 1 206 ? 26.132 7.507 19.235 1.00 37.94 206 TYR A O 1
ATOM 1643 N N . HIS A 1 207 ? 26.069 5.547 20.383 1.00 32.94 207 HIS A N 1
ATOM 1644 C CA . HIS A 1 207 ? 26.809 5.915 21.579 1.00 32.94 207 HIS A CA 1
ATOM 1645 C C . HIS A 1 207 ? 28.305 5.658 21.381 1.00 32.94 207 HIS A C 1
ATOM 1647 O O . HIS A 1 207 ? 28.633 4.717 20.617 1.00 32.94 207 HIS A O 1
#

Secondary structure (DSSP, 8-state):
-HHHHHHHHHHHHHHT-TT-----PPEEEE---SSSPPEEEEE-TTS-EEEEE---GGGGS-TTSHHHHHHHHHHHTTTS-HHHHHHHHHHHHHHHHTSHHHHHHHTT--HHHHHHHHTT--S-HHHHHHHHHHHHHHHHHSTTHHHHHHHHHHHHHHHHHHTT---HHHHHHHHHHHHHHHHHHH-TTTTS------SSTTS----